Protein AF-A0A9P9JDX3-F1 (afdb_monomer)

Radius of gyration: 21.64 Å; Cα contacts (8 Å, |Δi|>4): 194; chains: 1; bounding box: 59×39×60 Å

Organism: NCBI:txid307937

Secondary structure (DSSP, 8-state):
--TT--PPPPHHHHHHH-HHHHHHHHHHHHHHHHHHT--HHHHHHHHHHHHHHHHT--TT--HHHHHHHHTTHHHHHHHHHSPPPTTSPPP----TT--TTPPEE-TT---SSS--EE---TTS------PPP-------SSHHHHHHHHTTPPP---SSEETT-TTTT--TT----GGGEE--EEPPHHHHHHHT--TTPEE--------

Nearest PDB structures (foldseek):
  8r2x-assembly1_B  TM=8.237E-01  e=5.873E-12  Rhodococcus jostii RHA1
  3n9t-assembly1_A-2  TM=8.690E-01  e=1.640E-11  Pseudomonas putida
  8r2v-assembly1_B  TM=7.786E-01  e=1.259E-12  Gelatoporia subvermispora
  1tmx-assembly1_A  TM=8.138E-01  e=8.158E-11  Pimelobacter simplex
  1tmx-assembly1_B  TM=8.510E-01  e=4.328E-10  Pimelobacter simplex

Structure (mmCIF, N/CA/C/O backbone):
data_AF-A0A9P9JDX3-F1
#
_entry.id   AF-A0A9P9JDX3-F1
#
loop_
_atom_site.group_PDB
_atom_site.id
_atom_site.type_symbol
_atom_site.label_atom_id
_atom_site.label_alt_id
_atom_site.label_comp_id
_atom_site.label_asym_id
_atom_site.label_entity_id
_atom_site.label_seq_id
_atom_site.pdbx_PDB_ins_code
_atom_site.Cartn_x
_atom_site.Cartn_y
_atom_site.Cartn_z
_atom_site.occupancy
_atom_site.B_iso_or_equiv
_atom_site.auth_seq_id
_atom_site.auth_comp_id
_atom_site.auth_asym_id
_atom_site.auth_atom_id
_atom_site.pdbx_PDB_model_num
ATOM 1 N N . MET A 1 1 ? 12.061 20.977 14.418 1.00 31.95 1 MET A N 1
ATOM 2 C CA . MET A 1 1 ? 13.135 20.805 13.411 1.00 31.95 1 MET A CA 1
ATOM 3 C C . MET A 1 1 ? 12.837 19.513 12.669 1.00 31.95 1 MET A C 1
ATOM 5 O O . MET A 1 1 ? 12.616 18.515 13.337 1.00 31.95 1 MET A O 1
ATOM 9 N N . SER A 1 2 ? 12.701 19.555 11.339 1.00 28.53 2 SER A N 1
ATOM 10 C CA . SER A 1 2 ? 12.296 18.391 10.531 1.00 28.53 2 SER A CA 1
ATOM 11 C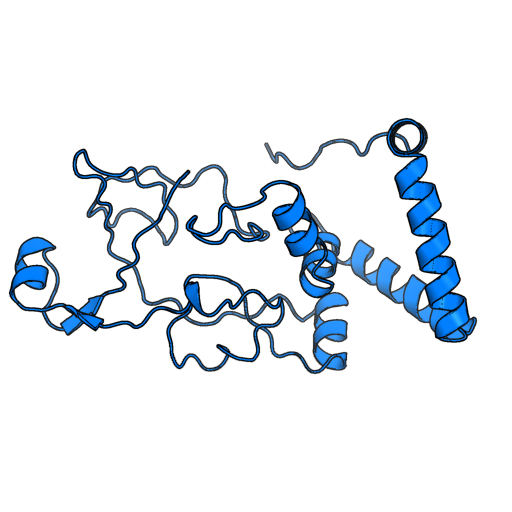 C . SER A 1 2 ? 13.326 17.254 10.664 1.00 28.53 2 SER A C 1
ATOM 13 O O . SER A 1 2 ? 14.503 17.509 10.402 1.00 28.53 2 SER A O 1
ATOM 15 N N . PRO A 1 3 ? 12.931 16.021 11.037 1.00 34.34 3 PRO A N 1
ATOM 16 C CA . PRO A 1 3 ? 13.852 14.887 11.178 1.00 34.34 3 PRO A CA 1
ATOM 17 C C . PRO A 1 3 ? 14.454 14.368 9.858 1.00 34.34 3 PRO A C 1
ATOM 19 O O . PRO A 1 3 ? 15.219 13.413 9.881 1.00 34.34 3 PRO A O 1
ATOM 22 N N . ILE A 1 4 ? 14.103 14.951 8.706 1.00 40.69 4 ILE A N 1
ATOM 23 C CA . ILE A 1 4 ? 14.302 14.316 7.388 1.00 40.69 4 ILE A CA 1
ATOM 24 C C . ILE A 1 4 ? 15.542 14.844 6.640 1.00 40.69 4 ILE A C 1
ATOM 26 O O . ILE A 1 4 ? 15.918 14.315 5.601 1.00 40.69 4 ILE A O 1
ATOM 30 N N . GLN A 1 5 ? 16.276 15.816 7.185 1.00 40.50 5 GLN A N 1
ATOM 31 C CA . GLN A 1 5 ? 17.553 16.257 6.601 1.00 40.50 5 GLN A CA 1
ATOM 32 C C . GLN A 1 5 ? 18.742 15.384 7.044 1.00 40.50 5 GLN A C 1
ATOM 34 O O . GLN A 1 5 ? 19.808 15.902 7.380 1.00 40.50 5 GLN A O 1
ATOM 39 N N . GLN A 1 6 ? 18.590 14.055 7.050 1.00 47.66 6 GLN A N 1
ATOM 40 C CA . GLN A 1 6 ? 19.774 13.199 7.047 1.00 47.66 6 GLN A CA 1
ATOM 41 C C . GLN A 1 6 ? 20.457 13.369 5.691 1.00 47.66 6 GLN A C 1
ATOM 43 O O . GLN A 1 6 ? 19.888 13.085 4.639 1.00 47.66 6 GLN A O 1
ATOM 48 N N . ARG A 1 7 ? 21.673 13.916 5.727 1.00 46.44 7 ARG A N 1
ATOM 49 C CA . ARG A 1 7 ? 22.537 14.045 4.557 1.00 46.44 7 ARG A CA 1
ATOM 50 C C . ARG A 1 7 ? 22.721 12.640 3.988 1.00 46.44 7 ARG A C 1
ATOM 52 O O . ARG A 1 7 ? 23.215 11.776 4.708 1.00 46.44 7 ARG A O 1
ATOM 59 N N . LEU A 1 8 ? 22.284 12.416 2.746 1.00 50.25 8 LEU A N 1
ATOM 60 C CA . LEU A 1 8 ? 22.530 11.153 2.053 1.00 50.25 8 LEU A CA 1
ATOM 61 C C . LEU A 1 8 ? 24.031 10.831 2.178 1.00 50.25 8 LEU A C 1
ATOM 63 O O . LEU A 1 8 ? 24.840 11.735 1.927 1.00 50.25 8 LEU A O 1
ATOM 67 N N . PRO A 1 9 ? 24.407 9.618 2.620 1.00 54.34 9 PRO A N 1
ATOM 68 C CA . PRO A 1 9 ? 25.810 9.226 2.690 1.00 54.34 9 PRO A CA 1
ATOM 69 C C . PRO A 1 9 ? 26.459 9.397 1.311 1.00 54.34 9 PRO A C 1
ATOM 71 O O . PRO A 1 9 ? 25.784 9.286 0.282 1.00 54.34 9 PRO A O 1
ATOM 74 N N . GLU A 1 10 ? 27.757 9.714 1.271 1.00 55.06 10 GLU A N 1
ATOM 75 C CA . GLU A 1 10 ? 28.456 9.796 -0.013 1.00 55.06 10 GLU A CA 1
ATOM 76 C C . GLU A 1 10 ? 28.333 8.447 -0.737 1.00 55.06 10 GLU A C 1
ATOM 78 O O . GLU A 1 10 ? 28.370 7.392 -0.110 1.00 55.06 10 GLU A O 1
ATOM 83 N N . LEU A 1 11 ? 28.184 8.457 -2.067 1.00 53.88 11 LEU A N 1
ATOM 84 C CA . LEU A 1 11 ? 27.980 7.237 -2.871 1.00 53.88 11 LEU A CA 1
ATOM 85 C C . LEU A 1 11 ? 29.046 6.150 -2.620 1.00 53.88 11 LEU A C 1
ATOM 87 O O . LEU A 1 11 ? 28.771 4.967 -2.809 1.00 53.88 11 LEU A O 1
ATOM 91 N N . ASN A 1 12 ? 30.239 6.545 -2.169 1.00 53.41 12 ASN A N 1
ATOM 92 C CA . ASN A 1 12 ? 31.321 5.635 -1.800 1.00 53.41 12 ASN A CA 1
ATOM 93 C C . ASN A 1 12 ? 31.044 4.848 -0.502 1.00 53.41 12 ASN A C 1
ATOM 95 O O . ASN A 1 12 ? 31.510 3.719 -0.377 1.00 53.41 12 ASN A O 1
ATOM 99 N N . ASP A 1 13 ? 30.253 5.390 0.427 1.00 55.25 13 ASP A N 1
ATOM 100 C CA . ASP A 1 13 ? 29.884 4.716 1.679 1.00 55.25 13 ASP A CA 1
ATOM 101 C C . 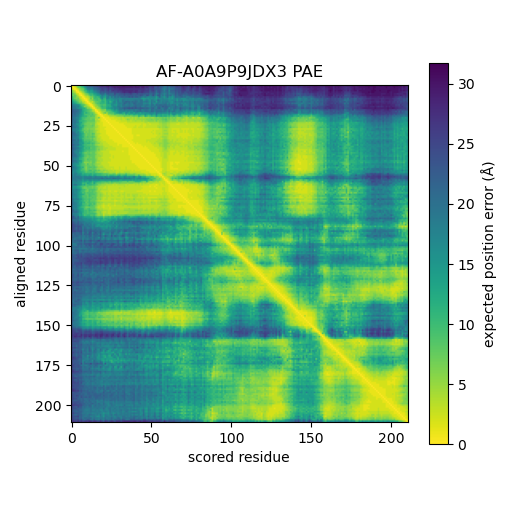ASP A 1 13 ? 28.786 3.661 1.454 1.00 55.25 13 ASP A C 1
ATOM 103 O O . ASP A 1 13 ? 28.825 2.590 2.052 1.00 55.25 13 ASP A O 1
ATOM 107 N N . LEU A 1 14 ? 27.854 3.895 0.519 1.00 49.53 14 LEU A N 1
ATOM 108 C CA . LEU A 1 14 ? 26.788 2.934 0.172 1.00 49.53 14 LEU A CA 1
ATOM 109 C C . LEU A 1 14 ? 27.310 1.661 -0.511 1.00 49.53 14 LEU A C 1
ATOM 111 O O . LEU A 1 14 ? 26.654 0.617 -0.470 1.00 49.53 14 LEU A O 1
ATOM 115 N N . ALA A 1 15 ? 28.466 1.749 -1.172 1.00 53.44 15 ALA A N 1
ATOM 116 C CA . ALA A 1 15 ? 29.045 0.635 -1.908 1.00 53.44 15 ALA A CA 1
ATOM 117 C C . ALA A 1 15 ? 29.745 -0.373 -0.985 1.00 53.44 15 ALA A C 1
ATOM 119 O O . ALA A 1 15 ? 29.684 -1.566 -1.254 1.00 53.44 15 ALA A O 1
ATOM 120 N N . THR A 1 16 ? 30.392 0.071 0.095 1.00 55.38 16 THR A N 1
ATOM 121 C CA . THR A 1 16 ? 31.312 -0.796 0.854 1.00 55.38 16 THR A CA 1
ATOM 122 C C . THR A 1 16 ? 30.587 -1.821 1.734 1.00 55.38 16 THR A C 1
ATOM 124 O O . THR A 1 16 ? 31.033 -2.964 1.811 1.00 55.38 16 THR A O 1
ATOM 127 N N . ASP A 1 17 ? 29.435 -1.457 2.305 1.00 61.53 17 ASP A N 1
ATOM 128 C CA . ASP A 1 17 ? 28.689 -2.326 3.230 1.00 61.53 17 ASP A CA 1
ATOM 129 C C . ASP A 1 17 ? 27.656 -3.236 2.531 1.00 61.53 17 ASP A C 1
ATOM 131 O O . ASP A 1 17 ? 27.265 -4.251 3.098 1.00 61.53 17 ASP A O 1
ATOM 135 N N . ASN A 1 18 ? 27.273 -2.934 1.278 1.00 65.56 18 ASN A N 1
ATOM 136 C CA . ASN A 1 18 ? 26.207 -3.628 0.526 1.00 65.56 18 ASN A CA 1
ATOM 137 C C . ASN A 1 18 ? 26.660 -4.139 -0.861 1.00 65.56 18 ASN A C 1
ATOM 139 O O . ASN A 1 18 ? 25.881 -4.185 -1.819 1.00 65.56 18 ASN A O 1
ATOM 143 N N . ILE A 1 19 ? 27.952 -4.446 -1.042 1.00 71.06 19 ILE A N 1
ATOM 144 C CA . ILE A 1 1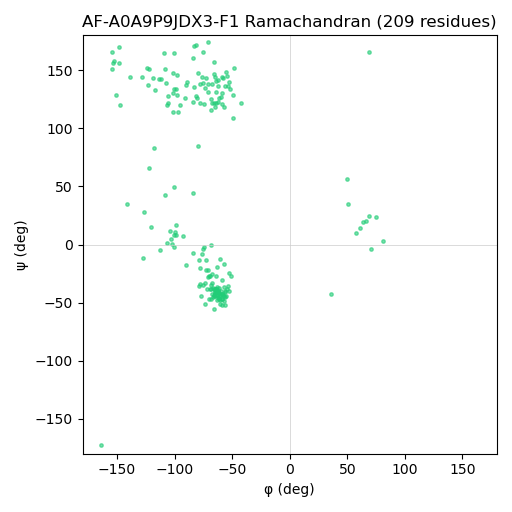9 ? 28.508 -4.864 -2.349 1.00 71.06 19 ILE A CA 1
ATOM 145 C C . ILE A 1 19 ? 27.749 -6.063 -2.936 1.00 71.06 19 ILE A C 1
ATOM 147 O O . ILE A 1 19 ? 27.518 -6.107 -4.145 1.00 71.06 19 ILE A O 1
ATOM 151 N N . THR A 1 20 ? 27.339 -7.020 -2.101 1.00 76.31 20 THR A N 1
ATOM 152 C CA . THR A 1 20 ? 26.660 -8.242 -2.553 1.00 76.31 20 THR A CA 1
ATOM 153 C C . THR A 1 20 ? 25.266 -7.927 -3.092 1.00 76.31 20 THR A C 1
ATOM 155 O O . THR A 1 20 ? 24.912 -8.357 -4.189 1.00 76.31 20 THR A O 1
ATOM 158 N N . GLU A 1 21 ? 24.497 -7.121 -2.366 1.00 80.38 21 GLU A N 1
ATOM 159 C CA . GLU A 1 21 ? 23.156 -6.665 -2.724 1.00 80.38 21 GLU A CA 1
ATOM 160 C C . GLU A 1 21 ? 23.192 -5.821 -4.000 1.00 80.38 21 GLU A C 1
ATOM 162 O O . GLU A 1 21 ? 22.393 -6.036 -4.911 1.00 80.38 21 GLU A O 1
ATOM 167 N N . ASN A 1 22 ? 24.167 -4.914 -4.113 1.00 77.44 22 ASN A N 1
ATOM 168 C CA . ASN A 1 22 ? 24.362 -4.092 -5.306 1.00 77.44 22 ASN A CA 1
ATOM 169 C C . ASN A 1 22 ? 24.679 -4.945 -6.546 1.00 77.44 22 ASN A C 1
ATOM 171 O O . ASN A 1 22 ? 24.147 -4.693 -7.629 1.00 77.44 22 ASN A O 1
ATOM 175 N N . VAL A 1 23 ? 25.507 -5.986 -6.404 1.00 83.25 23 VAL A N 1
ATOM 176 C CA . VAL A 1 23 ? 25.793 -6.929 -7.498 1.00 83.25 23 VAL A CA 1
ATOM 177 C C . VAL A 1 23 ? 24.536 -7.709 -7.890 1.00 83.25 23 VAL A C 1
ATOM 179 O O . VAL A 1 23 ? 24.246 -7.832 -9.081 1.00 83.25 23 VAL A O 1
ATOM 182 N N . LEU A 1 24 ? 23.763 -8.200 -6.919 1.00 88.00 24 LEU A N 1
ATOM 183 C CA . LEU A 1 24 ? 22.517 -8.924 -7.186 1.00 88.00 24 LEU A CA 1
ATOM 184 C C . LEU A 1 24 ? 21.462 -8.035 -7.853 1.00 88.00 24 LEU A C 1
ATOM 186 O O . LEU A 1 24 ? 20.790 -8.482 -8.782 1.00 88.00 24 LEU A O 1
ATOM 190 N N . LEU A 1 25 ? 21.361 -6.764 -7.460 1.00 88.62 25 LEU A N 1
ATOM 191 C CA . LEU A 1 25 ? 20.484 -5.800 -8.119 1.00 88.62 25 LEU A CA 1
ATOM 192 C C . LEU A 1 25 ? 20.836 -5.654 -9.604 1.00 88.62 25 LEU A C 1
ATOM 194 O O . LEU A 1 25 ? 19.951 -5.731 -10.456 1.00 88.62 25 LEU A O 1
ATOM 198 N N . VAL A 1 26 ? 22.125 -5.503 -9.932 1.00 89.25 26 VAL A N 1
ATOM 199 C CA . VAL A 1 26 ? 22.586 -5.434 -11.330 1.00 89.25 26 VAL A CA 1
ATOM 200 C C . VAL A 1 26 ? 22.202 -6.699 -12.098 1.00 89.25 26 VAL A C 1
ATOM 202 O O . VAL A 1 26 ? 21.727 -6.603 -13.232 1.00 89.25 26 VAL A O 1
ATOM 205 N N . VAL A 1 27 ? 22.364 -7.876 -11.487 1.00 91.94 27 VAL A N 1
ATOM 206 C CA . VAL A 1 27 ? 21.960 -9.153 -12.093 1.00 91.94 27 VAL A CA 1
ATOM 207 C C . VAL A 1 27 ? 20.462 -9.154 -12.408 1.00 91.94 27 VAL A C 1
ATOM 209 O O . VAL A 1 27 ? 20.093 -9.373 -13.561 1.00 91.94 27 VAL A O 1
ATOM 212 N N . HIS A 1 28 ? 19.604 -8.822 -11.441 1.00 93.88 28 HIS A N 1
ATOM 213 C CA . HIS A 1 28 ? 18.152 -8.813 -11.642 1.00 93.88 28 HIS A CA 1
ATOM 214 C C . HIS A 1 28 ? 17.690 -7.778 -12.676 1.00 93.88 28 HIS A C 1
ATOM 216 O O . HIS A 1 28 ? 16.819 -8.074 -13.494 1.00 93.88 28 HIS A O 1
ATOM 222 N N . VAL A 1 29 ? 18.299 -6.588 -12.706 1.00 94.44 29 VAL A N 1
ATOM 223 C CA . VAL A 1 29 ? 18.002 -5.565 -13.725 1.00 94.44 29 VAL A CA 1
ATOM 224 C C . VAL A 1 29 ? 18.407 -6.045 -15.123 1.00 94.44 29 VAL A C 1
ATOM 226 O O . VAL A 1 29 ? 17.664 -5.848 -16.088 1.00 94.44 29 VAL A O 1
ATOM 229 N N . HIS A 1 30 ? 19.562 -6.706 -15.254 1.00 94.12 30 HIS A N 1
ATOM 230 C CA . HIS A 1 30 ? 19.994 -7.292 -16.523 1.00 94.12 30 HIS A CA 1
ATOM 231 C C . HIS A 1 30 ? 19.067 -8.416 -16.987 1.00 94.12 30 HIS A C 1
ATOM 233 O O . HIS A 1 30 ? 18.736 -8.482 -18.173 1.00 94.12 30 HIS A O 1
ATOM 239 N N . ASP A 1 31 ? 18.641 -9.285 -16.076 1.00 97.25 31 ASP A N 1
ATOM 240 C CA . ASP A 1 31 ? 17.737 -10.385 -16.400 1.00 97.25 31 ASP A CA 1
ATOM 241 C C . ASP A 1 31 ? 16.365 -9.866 -16.835 1.00 97.25 31 ASP A C 1
ATOM 243 O O . ASP A 1 31 ? 15.887 -10.267 -17.896 1.00 97.25 31 ASP A O 1
ATOM 247 N N . PHE A 1 32 ? 15.811 -8.869 -16.138 1.00 96.56 32 PHE A N 1
ATOM 248 C CA . PHE A 1 32 ? 14.588 -8.178 -16.557 1.00 96.56 32 PHE A CA 1
ATOM 249 C C . PHE A 1 32 ? 14.706 -7.587 -17.972 1.00 96.56 32 PHE A C 1
ATOM 251 O O . PHE A 1 32 ? 13.811 -7.751 -18.809 1.00 96.56 32 PHE A O 1
ATOM 258 N N . ALA A 1 33 ? 15.823 -6.918 -18.276 1.00 96.19 33 ALA A N 1
ATOM 259 C CA . ALA A 1 33 ? 16.047 -6.331 -19.595 1.00 96.19 33 ALA A CA 1
ATOM 260 C C . ALA A 1 33 ? 16.118 -7.394 -20.706 1.00 96.19 33 ALA A C 1
ATOM 262 O O . ALA A 1 33 ? 15.592 -7.177 -21.802 1.00 96.19 33 ALA A O 1
ATOM 263 N N . ARG A 1 34 ? 16.736 -8.552 -20.432 1.00 97.00 34 ARG A N 1
ATOM 264 C CA . ARG A 1 34 ? 16.803 -9.680 -21.377 1.00 97.00 34 ARG A CA 1
ATOM 265 C C . ARG A 1 34 ? 15.446 -10.345 -21.566 1.00 97.00 34 ARG A C 1
ATOM 267 O O . ARG A 1 34 ? 15.049 -10.574 -22.708 1.00 97.00 34 ARG A O 1
ATOM 274 N N . GLU A 1 35 ? 14.745 -10.631 -20.472 1.00 97.69 35 GLU A N 1
ATOM 275 C CA . GLU A 1 35 ? 13.441 -11.298 -20.464 1.00 97.69 35 GLU A CA 1
ATOM 276 C C . GLU A 1 35 ? 12.408 -10.503 -21.269 1.00 97.69 35 GLU A C 1
ATOM 278 O O . GLU A 1 35 ? 11.739 -11.039 -22.152 1.00 97.69 35 GLU A O 1
ATOM 283 N N . THR A 1 36 ? 12.343 -9.193 -21.032 1.00 95.75 36 THR A N 1
ATOM 284 C CA . THR A 1 36 ? 11.375 -8.304 -21.689 1.00 95.75 36 THR A CA 1
ATOM 285 C C . THR A 1 36 ? 11.820 -7.807 -23.063 1.00 95.75 36 THR A C 1
ATOM 287 O O . THR A 1 36 ? 11.032 -7.167 -23.767 1.00 95.75 36 THR A O 1
ATOM 290 N N . ARG A 1 37 ? 13.073 -8.084 -23.459 1.00 95.88 37 ARG A N 1
ATOM 291 C CA . ARG A 1 37 ? 13.739 -7.494 -24.634 1.00 95.88 37 ARG A CA 1
ATOM 292 C C . ARG A 1 37 ? 13.609 -5.968 -24.636 1.00 95.88 37 ARG A C 1
ATOM 294 O O . ARG A 1 37 ? 13.063 -5.374 -25.569 1.00 95.88 37 ARG A O 1
ATOM 301 N N . LEU A 1 38 ? 14.071 -5.342 -23.556 1.00 96.31 38 LEU A N 1
ATOM 302 C CA . LEU A 1 38 ? 13.914 -3.909 -23.326 1.00 96.31 38 LEU A CA 1
ATOM 303 C C . LEU A 1 38 ? 14.554 -3.090 -24.460 1.00 96.31 38 LEU A C 1
ATOM 305 O O . LEU A 1 38 ? 15.752 -3.190 -24.721 1.00 96.31 38 LEU A O 1
ATOM 309 N N . SER A 1 39 ? 13.749 -2.272 -25.142 1.00 96.81 39 SER A N 1
ATOM 310 C CA . SER A 1 39 ? 14.229 -1.379 -26.200 1.00 96.81 39 SER A CA 1
ATOM 311 C C . SER A 1 39 ? 14.780 -0.076 -25.623 1.00 96.81 39 SER A C 1
ATOM 313 O O . SER A 1 39 ? 14.420 0.334 -24.519 1.00 96.81 39 SER A O 1
ATOM 315 N N . THR A 1 40 ? 15.600 0.631 -26.406 1.00 95.50 40 THR A N 1
ATOM 316 C CA . THR A 1 40 ? 16.109 1.962 -26.039 1.00 95.50 40 THR A CA 1
ATOM 317 C C . THR A 1 40 ? 14.979 2.946 -25.743 1.00 95.50 40 THR A C 1
ATOM 319 O O . THR A 1 40 ? 15.059 3.688 -24.774 1.00 95.50 40 THR A O 1
ATOM 322 N N . GLU A 1 41 ? 13.904 2.925 -26.531 1.00 96.06 41 GLU A N 1
ATOM 323 C CA . GLU A 1 41 ? 12.736 3.786 -26.320 1.00 96.06 41 GLU A CA 1
ATOM 324 C C . GLU A 1 41 ? 12.077 3.532 -24.956 1.00 96.06 41 GLU A C 1
ATOM 326 O O . GLU A 1 41 ? 11.850 4.471 -24.194 1.00 96.06 41 GLU A O 1
ATOM 331 N N . LYS A 1 42 ? 11.848 2.260 -24.601 1.00 93.44 42 LYS A N 1
ATOM 332 C CA . LYS A 1 42 ? 11.273 1.886 -23.300 1.00 93.44 42 LYS A CA 1
ATOM 333 C C . LYS A 1 42 ? 12.211 2.213 -22.141 1.00 93.44 42 LYS A C 1
ATOM 335 O O . LYS A 1 42 ? 11.746 2.659 -21.096 1.00 93.44 42 LYS A O 1
ATOM 340 N N . LEU A 1 43 ? 13.520 2.035 -22.329 1.00 94.50 43 LEU A N 1
ATOM 341 C CA . LEU A 1 43 ? 14.521 2.438 -21.343 1.00 94.50 43 LEU A CA 1
ATOM 342 C C . LEU A 1 43 ? 14.479 3.953 -21.102 1.00 94.50 43 LEU A C 1
ATOM 344 O O . LEU A 1 43 ? 14.451 4.383 -19.952 1.00 94.50 43 LEU A O 1
ATOM 348 N N . MET A 1 44 ? 14.425 4.764 -22.163 1.00 95.31 44 MET A N 1
ATOM 349 C CA . MET A 1 44 ? 14.320 6.222 -22.035 1.00 95.31 44 MET A CA 1
ATOM 350 C C . MET A 1 44 ? 13.020 6.639 -21.345 1.00 95.31 44 MET A C 1
ATOM 352 O O . MET A 1 44 ? 13.056 7.510 -20.479 1.00 95.31 44 MET A O 1
ATOM 356 N N . ALA A 1 45 ? 11.895 5.990 -21.657 1.00 92.19 45 ALA A N 1
ATOM 357 C CA . ALA A 1 45 ? 10.631 6.230 -20.965 1.00 92.19 45 ALA A CA 1
ATOM 358 C C . ALA A 1 45 ? 10.721 5.901 -19.462 1.00 92.19 45 ALA A C 1
ATOM 360 O O . ALA A 1 45 ? 10.248 6.679 -18.636 1.00 92.19 45 ALA A O 1
ATOM 361 N N . GLY A 1 46 ? 11.379 4.795 -19.092 1.00 91.81 46 GLY A N 1
ATOM 362 C CA . GLY A 1 46 ? 11.624 4.430 -17.693 1.00 91.81 46 GLY A CA 1
ATOM 363 C C . GLY A 1 46 ? 12.503 5.444 -16.953 1.00 91.81 46 GLY A C 1
ATOM 364 O O . GLY A 1 46 ? 12.179 5.845 -15.838 1.00 91.81 46 GLY A O 1
ATOM 365 N N . ILE A 1 47 ? 13.574 5.928 -17.588 1.00 94.00 47 ILE A N 1
ATOM 366 C CA . ILE A 1 47 ? 14.425 6.986 -17.018 1.00 94.00 47 ILE A CA 1
ATOM 367 C C . ILE A 1 47 ? 13.623 8.276 -16.820 1.00 94.00 47 ILE A C 1
ATOM 369 O O . ILE A 1 47 ? 13.677 8.872 -15.748 1.00 94.00 47 ILE A O 1
ATOM 373 N N . GLN A 1 48 ? 12.839 8.686 -17.820 1.00 92.44 48 GLN A N 1
ATOM 374 C CA . GLN A 1 48 ? 11.979 9.868 -17.723 1.00 92.44 48 GLN A CA 1
ATOM 375 C C . GLN A 1 48 ? 10.930 9.729 -16.617 1.00 92.44 48 GLN A C 1
ATOM 377 O O . GLN A 1 48 ? 10.652 10.705 -15.925 1.00 92.44 48 GLN A O 1
ATOM 382 N N . PHE A 1 49 ? 10.371 8.532 -16.426 1.00 92.62 49 PHE A N 1
ATOM 383 C CA . PHE A 1 49 ? 9.471 8.242 -15.314 1.00 92.62 49 PHE A CA 1
ATOM 384 C C . PHE A 1 49 ? 10.169 8.453 -13.965 1.00 92.62 49 PHE A C 1
ATOM 386 O O . PHE A 1 49 ? 9.667 9.211 -13.141 1.00 92.62 49 PHE A O 1
ATOM 393 N N . LEU A 1 50 ? 11.353 7.866 -13.761 1.00 93.12 50 LEU A N 1
ATOM 394 C CA . LEU A 1 50 ? 12.116 8.030 -12.516 1.00 93.12 50 LEU A CA 1
ATOM 395 C C . LEU A 1 50 ? 12.540 9.487 -12.278 1.00 93.12 50 LEU A C 1
ATOM 397 O O . LEU A 1 50 ? 12.501 9.963 -11.148 1.00 93.12 50 LEU A O 1
ATOM 401 N N . THR A 1 51 ? 12.881 10.224 -13.338 1.00 91.38 51 THR A N 1
ATOM 402 C CA . THR A 1 51 ? 13.154 11.667 -13.245 1.00 91.38 51 THR A CA 1
ATOM 403 C C . THR A 1 51 ? 11.915 12.452 -12.810 1.00 91.38 51 THR A C 1
ATOM 405 O O . THR A 1 51 ? 12.020 13.352 -11.985 1.00 91.38 51 THR A O 1
ATOM 408 N N . GLN A 1 52 ? 10.727 12.118 -13.324 1.00 89.25 52 GLN A N 1
ATOM 409 C CA . GLN A 1 52 ? 9.486 12.756 -12.878 1.00 89.25 52 GLN A CA 1
ATOM 410 C C . GLN A 1 52 ? 9.169 12.419 -11.418 1.00 89.25 52 GLN A C 1
ATOM 412 O O . GLN A 1 52 ? 8.694 13.289 -10.692 1.00 89.25 52 GLN A O 1
ATOM 417 N N . VAL A 1 53 ? 9.422 11.178 -10.980 1.00 88.00 53 VAL A N 1
ATOM 418 C CA . VAL A 1 53 ? 9.250 10.760 -9.576 1.00 88.00 53 VAL A CA 1
ATOM 419 C C . VAL A 1 53 ? 10.082 11.660 -8.670 1.00 88.00 53 VAL A C 1
ATOM 421 O O . VAL A 1 53 ? 9.526 12.289 -7.775 1.00 88.00 53 VAL A O 1
ATOM 424 N N . ASP A 1 54 ? 11.371 11.806 -8.978 1.00 87.44 54 ASP A N 1
ATOM 425 C CA . ASP A 1 54 ? 12.295 12.684 -8.254 1.00 87.44 54 ASP A CA 1
ATOM 426 C C . ASP A 1 54 ? 11.817 14.145 -8.213 1.00 87.44 54 ASP A C 1
ATOM 428 O O . ASP A 1 54 ? 11.687 14.744 -7.146 1.00 87.44 54 ASP A O 1
ATOM 432 N N . GLN A 1 55 ? 11.431 14.699 -9.365 1.00 85.75 55 GLN A N 1
ATOM 433 C CA . GLN A 1 55 ? 10.933 16.076 -9.467 1.00 85.75 55 GLN A CA 1
ATOM 434 C C . GLN A 1 55 ? 9.637 16.326 -8.682 1.00 85.75 55 GLN A C 1
ATOM 436 O O . GLN A 1 55 ? 9.318 17.476 -8.382 1.00 85.75 55 GLN A O 1
ATOM 441 N N . THR A 1 56 ? 8.892 15.271 -8.338 1.00 82.75 56 THR A N 1
ATOM 442 C CA . THR A 1 56 ? 7.643 15.371 -7.570 1.00 82.75 56 THR A CA 1
ATOM 443 C C . THR A 1 56 ? 7.837 15.075 -6.075 1.00 82.75 56 THR A C 1
ATOM 445 O O . THR A 1 56 ? 6.855 14.862 -5.356 1.00 82.75 56 THR A O 1
ATOM 448 N N . CYS A 1 57 ? 9.083 15.108 -5.587 1.00 81.62 57 CYS A N 1
ATOM 449 C CA . CYS A 1 57 ? 9.447 14.994 -4.172 1.00 81.62 57 CYS A CA 1
ATOM 450 C C . CYS A 1 57 ? 9.771 16.344 -3.463 1.00 81.62 57 CYS A C 1
ATOM 452 O O . CYS A 1 57 ? 10.828 16.435 -2.834 1.00 81.62 57 CYS A O 1
ATOM 454 N N . PRO A 1 58 ? 8.967 17.433 -3.522 1.00 69.75 58 PRO A N 1
ATOM 455 C CA . PRO A 1 58 ? 9.273 18.633 -2.735 1.00 69.75 58 PRO A CA 1
ATOM 456 C C . PRO A 1 58 ? 8.875 18.466 -1.257 1.00 69.75 58 PRO A C 1
ATOM 458 O O . PRO A 1 58 ? 7.783 17.971 -0.985 1.00 69.75 58 PRO A O 1
ATOM 461 N N . ASP A 1 59 ? 9.747 18.934 -0.346 1.00 62.34 59 ASP A N 1
ATOM 462 C CA . ASP A 1 59 ? 9.673 19.207 1.115 1.00 62.34 59 ASP A CA 1
ATOM 463 C C . ASP A 1 59 ? 8.846 18.294 2.051 1.00 62.34 59 ASP A C 1
ATOM 465 O O . ASP A 1 59 ? 9.290 17.978 3.155 1.00 62.34 59 ASP A O 1
ATOM 469 N N . VAL A 1 60 ? 7.647 17.878 1.649 1.00 65.31 60 VAL A N 1
ATOM 470 C CA . VAL A 1 60 ? 6.696 17.051 2.410 1.00 65.31 60 VAL A CA 1
ATOM 471 C C . VAL A 1 60 ? 6.211 15.814 1.643 1.00 65.31 60 VAL A C 1
ATOM 473 O O . VAL A 1 60 ? 5.586 14.939 2.239 1.00 65.31 60 VAL A O 1
ATOM 476 N N . ARG A 1 61 ? 6.485 15.713 0.334 1.00 72.19 61 ARG A N 1
ATOM 477 C CA . ARG A 1 61 ? 6.085 14.584 -0.521 1.00 72.19 61 ARG A CA 1
ATOM 478 C C . ARG A 1 61 ? 7.299 13.716 -0.840 1.00 72.19 61 ARG A C 1
ATOM 480 O O . ARG A 1 61 ? 8.309 14.222 -1.311 1.00 72.19 61 ARG A O 1
ATOM 487 N N . GLN A 1 62 ? 7.192 12.412 -0.592 1.00 80.44 62 GLN A N 1
ATOM 488 C CA . GLN A 1 62 ? 8.246 11.426 -0.858 1.00 80.44 62 GLN A CA 1
ATOM 489 C C . GLN A 1 62 ? 7.747 10.406 -1.887 1.00 80.44 62 GLN A C 1
ATOM 491 O O . GLN A 1 62 ? 7.248 9.337 -1.543 1.00 80.44 62 GLN A O 1
ATOM 496 N N . GLU A 1 63 ? 7.849 10.754 -3.169 1.00 83.31 63 GLU A N 1
ATOM 497 C CA . GLU A 1 63 ? 7.293 9.955 -4.269 1.00 83.31 63 GLU A CA 1
ATOM 498 C C . GLU A 1 63 ? 8.041 8.631 -4.483 1.00 83.31 63 GLU A C 1
ATOM 500 O O . GLU A 1 63 ? 7.439 7.649 -4.908 1.00 83.31 63 GLU A O 1
ATOM 505 N N . PHE A 1 64 ? 9.326 8.551 -4.123 1.00 87.19 64 PHE A N 1
ATOM 506 C CA . PHE A 1 64 ? 10.062 7.281 -4.123 1.00 87.19 64 PHE A CA 1
ATOM 507 C C . PHE A 1 64 ? 9.559 6.298 -3.061 1.00 87.19 64 PHE A C 1
ATOM 509 O O . PHE A 1 64 ? 9.543 5.094 -3.312 1.00 87.19 64 PHE A O 1
ATOM 516 N N . VAL A 1 65 ? 9.097 6.793 -1.907 1.00 83.38 65 VAL A N 1
ATOM 517 C CA . VAL A 1 65 ? 8.443 5.948 -0.895 1.00 83.38 65 VAL A CA 1
ATOM 518 C C . VAL A 1 65 ? 7.125 5.421 -1.454 1.00 83.38 65 VAL A C 1
ATOM 520 O O . VAL A 1 65 ? 6.869 4.223 -1.390 1.00 83.38 65 VAL A O 1
ATOM 523 N N . LEU A 1 66 ? 6.341 6.282 -2.111 1.00 79.75 66 LEU A N 1
ATOM 524 C CA . LEU A 1 66 ? 5.098 5.852 -2.746 1.00 79.75 66 LEU A CA 1
ATOM 525 C C . LEU A 1 66 ? 5.340 4.838 -3.878 1.00 79.75 66 LEU A C 1
ATOM 527 O O . LEU A 1 66 ? 4.605 3.862 -4.006 1.00 79.75 66 LEU A O 1
ATOM 531 N N . LEU A 1 67 ? 6.390 5.034 -4.680 1.00 86.06 67 LEU A N 1
ATOM 532 C CA . LEU A 1 67 ? 6.798 4.075 -5.705 1.00 86.06 67 LEU A CA 1
ATOM 533 C C . LEU A 1 67 ? 7.170 2.722 -5.081 1.00 86.06 67 LEU A C 1
ATOM 535 O O . LEU A 1 67 ? 6.747 1.686 -5.588 1.00 86.06 67 LEU A O 1
ATOM 539 N N . SER A 1 68 ? 7.917 2.726 -3.974 1.00 85.62 68 SER A N 1
ATOM 540 C CA . SER A 1 68 ? 8.264 1.513 -3.223 1.00 85.62 68 SER A CA 1
ATOM 541 C C . SER A 1 68 ? 7.021 0.777 -2.711 1.00 85.62 68 SER A C 1
ATOM 543 O O . SER A 1 68 ? 6.951 -0.452 -2.800 1.00 85.62 68 SER A O 1
ATOM 545 N N . ASP A 1 69 ? 6.015 1.516 -2.239 1.00 78.81 69 ASP A N 1
ATOM 546 C CA . ASP A 1 69 ? 4.756 0.947 -1.753 1.00 78.81 69 ASP A CA 1
ATOM 547 C C . ASP A 1 69 ? 3.957 0.282 -2.884 1.00 78.81 69 ASP A C 1
ATOM 549 O O . ASP A 1 69 ? 3.515 -0.858 -2.735 1.00 78.81 69 ASP A O 1
ATOM 553 N N . ILE A 1 70 ? 3.838 0.932 -4.049 1.00 78.31 70 ILE A N 1
ATOM 554 C CA . ILE A 1 70 ? 3.123 0.371 -5.213 1.00 78.31 70 ILE A CA 1
ATOM 555 C C . ILE A 1 70 ? 3.861 -0.832 -5.810 1.00 78.31 70 ILE A C 1
ATOM 557 O O . ILE A 1 70 ? 3.231 -1.800 -6.236 1.00 78.31 70 ILE A O 1
ATOM 561 N N . LEU A 1 71 ? 5.196 -0.819 -5.796 1.00 83.56 71 LEU A N 1
ATOM 562 C CA . LEU A 1 71 ? 6.013 -1.970 -6.192 1.00 83.56 71 LEU A CA 1
ATOM 563 C C . LEU A 1 71 ? 6.033 -3.088 -5.133 1.00 83.56 71 LEU A C 1
ATOM 565 O O . LEU A 1 71 ? 6.640 -4.132 -5.366 1.00 83.56 71 LEU A O 1
ATOM 569 N N . ARG A 1 72 ? 5.371 -2.891 -3.983 1.00 77.75 72 ARG A N 1
ATOM 570 C CA . ARG A 1 72 ? 5.341 -3.790 -2.814 1.00 77.75 72 ARG A CA 1
ATOM 571 C C . ARG A 1 72 ? 6.700 -4.052 -2.166 1.00 77.75 72 ARG A C 1
ATOM 573 O O . ARG A 1 72 ? 6.815 -4.953 -1.335 1.00 77.75 72 ARG A O 1
ATOM 580 N N . LEU A 1 73 ? 7.715 -3.262 -2.496 1.00 84.06 73 LEU A N 1
ATOM 581 C CA . LEU A 1 73 ? 9.053 -3.436 -1.948 1.00 84.06 73 LEU A CA 1
ATOM 582 C C . LEU A 1 73 ? 9.072 -3.114 -0.450 1.00 84.06 73 LEU A C 1
ATOM 584 O O . LEU A 1 73 ? 9.611 -3.896 0.328 1.00 84.06 73 LEU A O 1
ATOM 588 N N . SER A 1 74 ? 8.398 -2.038 -0.030 1.00 78.12 74 SER A N 1
ATOM 589 C CA . SER A 1 74 ? 8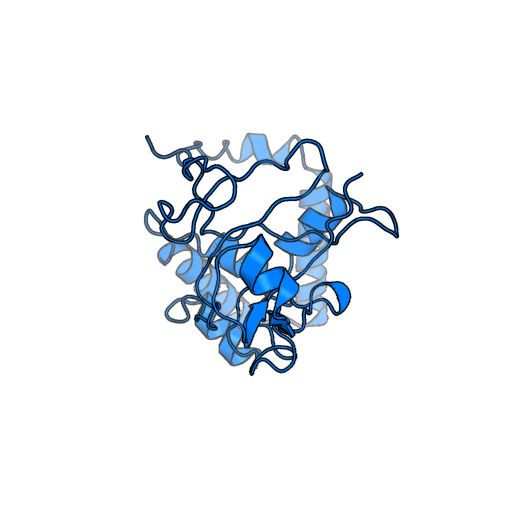.313 -1.646 1.385 1.00 78.12 74 SER A CA 1
ATOM 590 C C . SER A 1 74 ? 7.709 -2.753 2.262 1.00 78.12 74 SER A C 1
ATOM 592 O O . SER A 1 74 ? 8.216 -3.041 3.341 1.00 78.12 74 SER A O 1
ATOM 594 N N . LEU A 1 75 ? 6.632 -3.398 1.792 1.00 74.81 75 LEU A N 1
ATOM 595 C CA . LEU A 1 75 ? 5.967 -4.488 2.517 1.00 74.81 75 LEU A CA 1
ATOM 596 C C . LEU A 1 75 ? 6.830 -5.748 2.574 1.00 74.81 75 LEU A C 1
ATOM 598 O O . LEU A 1 75 ? 6.834 -6.444 3.587 1.00 74.81 75 LEU A O 1
ATOM 602 N N . LEU A 1 76 ? 7.546 -6.049 1.489 1.00 78.56 76 LEU A N 1
ATOM 603 C CA . LEU A 1 76 ? 8.458 -7.183 1.452 1.00 78.56 76 LEU A CA 1
ATOM 604 C C . LEU A 1 76 ? 9.597 -6.997 2.460 1.00 78.56 76 LEU A C 1
ATOM 606 O O . LEU A 1 76 ? 9.843 -7.903 3.251 1.00 78.56 76 LEU A O 1
ATOM 610 N N . VAL A 1 77 ? 10.236 -5.825 2.476 1.00 81.69 77 VAL A N 1
ATOM 611 C CA . VAL A 1 77 ? 11.316 -5.511 3.425 1.00 81.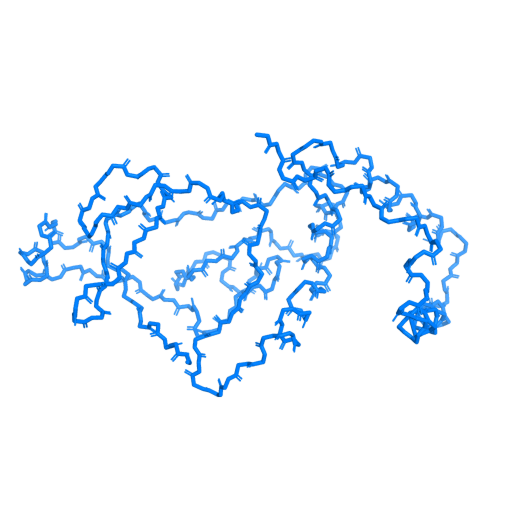69 77 VAL A CA 1
ATOM 612 C C . VAL A 1 77 ? 10.815 -5.571 4.870 1.00 81.69 77 VAL A C 1
ATOM 614 O O . VAL A 1 77 ? 11.420 -6.268 5.677 1.00 81.69 77 VAL A O 1
ATOM 617 N N . ASP A 1 78 ? 9.662 -4.964 5.182 1.00 73.81 78 ASP A N 1
ATOM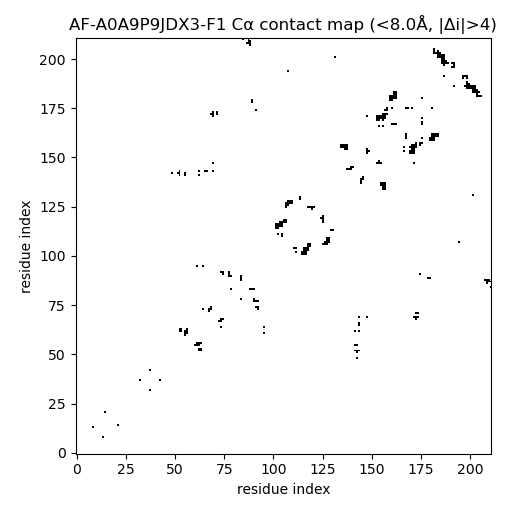 618 C CA . ASP A 1 78 ? 9.069 -5.038 6.530 1.00 73.81 78 ASP A CA 1
ATOM 619 C C . ASP A 1 78 ? 8.842 -6.489 6.989 1.00 73.81 78 ASP A C 1
ATOM 621 O O . ASP A 1 78 ? 9.121 -6.836 8.134 1.00 73.81 78 ASP A O 1
ATOM 625 N N . SER A 1 79 ? 8.396 -7.369 6.085 1.00 72.62 79 SER A N 1
ATOM 626 C CA . SER A 1 79 ? 8.191 -8.787 6.407 1.00 72.62 79 SER A CA 1
ATOM 627 C C . SER A 1 79 ? 9.487 -9.573 6.636 1.00 72.62 79 SER A C 1
ATOM 629 O O . SER A 1 79 ? 9.467 -10.571 7.356 1.00 72.62 79 SER A O 1
ATOM 631 N N . ILE A 1 80 ? 10.594 -9.138 6.023 1.00 80.06 80 ILE A N 1
ATOM 632 C CA . ILE A 1 80 ? 11.926 -9.733 6.191 1.00 80.06 80 ILE A CA 1
ATOM 633 C C . ILE A 1 80 ? 12.533 -9.287 7.526 1.00 80.06 80 ILE A C 1
ATOM 635 O O . ILE A 1 80 ? 13.059 -10.127 8.254 1.00 80.06 80 ILE A O 1
ATOM 639 N N . ASP A 1 81 ? 12.428 -7.997 7.853 1.00 75.19 81 ASP A N 1
ATOM 640 C CA . ASP A 1 81 ? 13.003 -7.410 9.070 1.00 75.19 81 ASP A CA 1
ATOM 641 C C . ASP A 1 81 ? 12.217 -7.791 10.332 1.00 75.19 81 ASP A C 1
ATOM 643 O O . ASP A 1 81 ? 12.793 -7.968 11.407 1.00 75.19 81 ASP A O 1
ATOM 647 N N . HIS A 1 82 ? 10.898 -7.959 10.201 1.00 74.00 82 HIS A N 1
ATOM 648 C CA . HIS A 1 82 ? 9.992 -8.276 11.303 1.00 74.00 82 HIS A CA 1
ATOM 649 C C . HIS A 1 82 ? 9.222 -9.581 11.035 1.00 74.00 82 HIS A C 1
ATOM 651 O O . HIS A 1 82 ? 7.992 -9.558 10.883 1.00 74.00 82 HIS A O 1
ATOM 657 N N . PRO A 1 83 ? 9.912 -10.738 10.973 1.00 71.25 83 PRO A N 1
ATOM 658 C CA . PRO A 1 83 ? 9.267 -12.016 10.715 1.00 71.25 83 PRO A CA 1
ATOM 659 C C . PRO A 1 83 ? 8.305 -12.345 11.855 1.00 71.25 83 PRO A C 1
ATOM 661 O O . PRO A 1 83 ? 8.695 -12.430 13.019 1.00 71.25 83 PRO A O 1
ATOM 664 N N . LYS A 1 84 ? 7.028 -12.532 11.518 1.00 61.16 84 LYS A N 1
ATOM 665 C CA . LYS A 1 84 ? 5.983 -12.759 12.518 1.00 61.16 84 LYS A CA 1
ATOM 666 C C . LYS A 1 84 ? 5.819 -14.237 12.838 1.00 61.16 84 LYS A C 1
ATOM 668 O O . LYS A 1 84 ? 5.826 -15.060 11.917 1.00 61.16 84 LYS A O 1
ATOM 673 N N . PRO A 1 85 ? 5.618 -14.597 14.114 1.00 68.12 85 PRO A N 1
ATOM 674 C CA . PRO A 1 85 ? 5.201 -15.938 14.462 1.00 68.12 85 PRO A CA 1
ATOM 675 C C . PRO A 1 85 ? 3.790 -16.205 13.919 1.00 68.12 85 PRO A C 1
ATOM 677 O O . PRO A 1 85 ? 3.014 -15.270 13.712 1.00 68.12 85 PRO A O 1
ATOM 680 N N . PRO A 1 86 ? 3.409 -17.480 13.726 1.00 66.00 86 PRO A N 1
ATOM 681 C CA . PRO A 1 86 ? 2.146 -17.849 13.078 1.00 66.00 86 PRO A CA 1
ATOM 682 C C . PRO A 1 86 ? 0.868 -17.289 13.731 1.00 66.00 86 PRO A C 1
ATOM 684 O O . PRO A 1 86 ? -0.183 -17.321 13.099 1.00 66.00 86 PRO A O 1
ATOM 687 N N . ALA A 1 87 ? 0.941 -16.820 14.982 1.00 69.12 87 ALA A N 1
ATOM 688 C CA . ALA A 1 87 ? -0.187 -16.288 15.751 1.00 69.12 87 ALA A CA 1
ATOM 689 C C . ALA A 1 87 ? -0.097 -14.776 16.055 1.00 69.12 87 ALA A C 1
ATOM 691 O O . ALA A 1 87 ? -1.041 -14.227 16.620 1.00 69.12 87 ALA A O 1
ATOM 692 N N . GLY A 1 88 ? 1.004 -14.104 15.700 1.00 60.69 88 GLY A N 1
ATOM 693 C CA . GLY A 1 88 ? 1.171 -12.669 15.946 1.00 60.69 88 GLY A CA 1
ATOM 694 C C . GLY A 1 88 ? 0.302 -11.835 15.003 1.00 60.69 88 GLY A C 1
ATOM 695 O O . GLY A 1 88 ? 0.132 -12.178 13.830 1.00 60.69 88 GLY A O 1
ATOM 696 N N . THR A 1 89 ? -0.255 -10.718 15.487 1.00 66.00 89 THR A N 1
ATOM 697 C CA . THR A 1 89 ? -1.052 -9.823 14.629 1.00 66.00 89 THR A CA 1
ATOM 698 C C . THR A 1 89 ? -0.217 -9.327 13.452 1.00 66.00 89 THR A C 1
ATOM 700 O O . THR A 1 89 ? 0.891 -8.829 13.641 1.00 66.00 89 THR A O 1
ATOM 703 N N . GLU A 1 90 ? -0.740 -9.420 12.228 1.00 59.62 90 GLU A N 1
ATOM 704 C CA . GLU A 1 90 ? 0.013 -9.063 11.024 1.00 59.62 90 GLU A CA 1
ATOM 705 C C . GLU A 1 90 ? 0.428 -7.584 10.965 1.00 59.62 90 GLU A C 1
ATOM 707 O O . GLU A 1 90 ? -0.294 -6.685 11.381 1.00 59.62 90 GLU A O 1
ATOM 712 N N . GLY A 1 91 ? 1.641 -7.340 10.466 1.00 49.66 91 GLY A N 1
ATOM 713 C CA . GLY A 1 91 ? 2.285 -6.021 10.420 1.00 49.66 91 GLY A CA 1
ATOM 714 C C . GLY A 1 91 ? 2.181 -5.402 9.043 1.00 49.66 91 GLY A C 1
ATOM 715 O O . GLY A 1 91 ? 1.831 -6.097 8.080 1.00 49.66 91 GLY A O 1
ATOM 716 N N . ARG A 1 92 ? 2.442 -4.094 8.980 1.00 58.84 92 ARG A N 1
ATOM 717 C CA . ARG A 1 92 ? 2.382 -3.301 7.755 1.00 58.84 92 ARG A CA 1
ATOM 718 C C . ARG A 1 92 ? 3.310 -2.104 7.779 1.00 58.84 92 ARG A C 1
ATOM 720 O O . ARG A 1 92 ? 3.591 -1.535 8.832 1.00 58.84 92 ARG A O 1
ATOM 727 N N . VAL A 1 93 ? 3.630 -1.660 6.565 1.00 55.19 93 VAL A N 1
ATOM 728 C CA . VAL A 1 93 ? 4.307 -0.395 6.290 1.00 55.19 93 VAL A CA 1
ATOM 729 C C . VAL A 1 93 ? 3.524 0.768 6.891 1.00 55.19 93 VAL A C 1
ATOM 731 O O . VAL A 1 93 ? 2.302 0.866 6.787 1.00 55.19 93 VAL A O 1
ATOM 734 N N . LEU A 1 94 ? 4.276 1.663 7.514 1.00 55.94 94 LEU A N 1
ATOM 735 C CA . LEU A 1 94 ? 3.787 2.741 8.360 1.00 55.94 94 LEU A CA 1
ATOM 736 C C . LEU A 1 94 ? 3.067 3.873 7.606 1.00 55.94 94 LEU A C 1
ATOM 738 O O . LEU A 1 94 ? 2.284 4.613 8.201 1.00 55.94 94 LEU A O 1
ATOM 742 N N . GLY A 1 95 ? 3.335 4.002 6.305 1.00 55.50 95 GLY A N 1
ATOM 743 C CA . GLY A 1 95 ? 2.837 5.076 5.450 1.00 55.50 95 GLY A CA 1
ATOM 744 C C . GLY A 1 95 ? 3.442 6.458 5.770 1.00 55.50 95 GLY A C 1
ATOM 745 O O . GLY A 1 95 ? 4.034 6.670 6.831 1.00 55.50 95 GLY A O 1
ATOM 746 N N . PRO A 1 96 ? 3.285 7.444 4.869 1.00 59.12 96 PRO A N 1
ATOM 747 C CA . PRO A 1 96 ? 3.940 8.753 4.981 1.00 59.12 96 PRO A CA 1
ATOM 748 C C . PRO A 1 96 ? 3.298 9.687 6.021 1.00 59.12 96 PRO A C 1
ATOM 750 O O . PRO A 1 96 ? 3.832 10.753 6.312 1.00 59.12 96 PRO A O 1
ATOM 753 N N . PHE A 1 97 ? 2.147 9.313 6.586 1.00 59.50 97 PHE A N 1
ATOM 754 C CA . PHE A 1 97 ? 1.347 10.183 7.451 1.00 59.50 97 PHE A CA 1
ATOM 755 C C . PHE A 1 97 ? 1.541 9.934 8.950 1.00 59.50 97 PHE A C 1
ATOM 757 O O . PHE A 1 97 ? 0.763 10.464 9.751 1.00 59.50 97 PHE A O 1
ATOM 764 N N . ARG A 1 98 ? 2.536 9.141 9.372 1.00 58.91 98 ARG A N 1
ATOM 765 C CA . ARG A 1 98 ? 2.863 9.030 10.800 1.00 58.91 98 ARG A CA 1
ATOM 766 C C . ARG A 1 98 ? 3.444 10.347 11.304 1.00 58.91 98 ARG A C 1
ATOM 768 O O . ARG A 1 98 ? 4.462 10.826 10.815 1.00 58.91 98 ARG A O 1
ATOM 775 N N . VAL A 1 99 ? 2.835 10.875 12.358 1.00 57.44 99 VAL A N 1
ATOM 776 C CA . VAL A 1 99 ? 3.353 12.025 13.102 1.00 57.44 99 VAL A CA 1
ATOM 777 C C . VAL A 1 99 ? 4.016 11.496 14.371 1.00 57.44 99 VAL A C 1
ATOM 779 O O . VAL A 1 99 ? 3.432 10.673 15.072 1.00 57.44 99 VAL A O 1
ATOM 782 N N . HIS A 1 100 ? 5.244 11.929 14.657 1.00 55.78 100 HIS A N 1
ATOM 783 C CA . HIS A 1 100 ? 5.987 11.479 15.843 1.00 55.78 100 HIS A CA 1
ATOM 784 C C . HIS A 1 100 ? 5.431 12.073 17.151 1.00 55.78 100 HIS A C 1
ATOM 786 O O . HIS A 1 100 ? 5.611 11.486 18.212 1.00 55.78 100 HIS A O 1
ATOM 792 N N . GLU A 1 101 ? 4.722 13.200 17.067 1.00 61.84 101 GLU A N 1
ATOM 793 C CA . GLU A 1 101 ? 4.218 13.988 18.201 1.00 61.84 101 GLU A CA 1
ATOM 794 C C . GLU A 1 101 ? 2.688 13.880 18.359 1.00 61.84 101 GLU A C 1
ATOM 796 O O . GLU A 1 101 ? 2.002 14.877 18.573 1.00 61.84 101 GLU A O 1
ATOM 801 N N . ALA A 1 102 ? 2.113 12.682 18.215 1.00 65.94 102 ALA A N 1
ATOM 802 C CA . ALA A 1 102 ? 0.692 12.496 18.517 1.00 65.94 102 ALA A CA 1
ATOM 803 C C . ALA A 1 102 ? 0.436 12.653 20.036 1.00 65.94 102 ALA A C 1
ATOM 805 O O . ALA A 1 102 ? 1.221 12.133 20.838 1.00 65.94 102 ALA A O 1
ATOM 806 N N . PRO A 1 103 ? -0.643 13.342 20.456 1.00 72.06 103 PRO A N 1
ATOM 807 C CA . PRO A 1 103 ? -0.940 13.548 21.870 1.00 72.06 103 PRO A CA 1
ATOM 808 C C . PRO A 1 103 ? -1.177 12.210 22.574 1.00 72.06 103 PRO A C 1
ATOM 810 O O . PRO A 1 103 ? -1.864 11.330 22.055 1.00 72.06 103 PRO A O 1
ATOM 813 N N . SER A 1 104 ? -0.600 12.049 23.766 1.00 73.44 104 SER A N 1
ATOM 814 C CA . SER A 1 104 ? -0.931 10.919 24.636 1.00 73.44 104 SER A CA 1
ATOM 815 C C . SER A 1 104 ? -2.258 11.196 25.324 1.00 73.44 104 SER A C 1
ATOM 817 O O . SER A 1 104 ? -2.373 12.199 26.026 1.00 73.44 104 SER A O 1
ATOM 819 N N . VAL A 1 105 ? -3.235 10.314 25.139 1.00 76.62 105 VAL A N 1
ATOM 820 C CA . VAL A 1 105 ? -4.561 10.446 25.750 1.00 76.62 105 VAL A CA 1
ATOM 821 C C . VAL A 1 105 ? -4.882 9.222 26.603 1.00 76.62 105 VAL A C 1
ATOM 823 O O . VAL A 1 105 ? -4.366 8.126 26.370 1.00 76.62 105 VAL A O 1
ATOM 826 N N . GLN A 1 106 ? -5.698 9.423 27.636 1.00 76.44 106 GLN A N 1
ATOM 827 C CA . GLN A 1 106 ? -6.275 8.314 28.394 1.00 76.44 106 GLN A CA 1
ATOM 828 C C . GLN A 1 106 ? -7.408 7.672 27.585 1.00 76.44 106 GLN A C 1
ATOM 830 O O . GLN A 1 106 ? -7.892 8.274 26.621 1.00 76.44 106 GLN A O 1
ATOM 835 N N . ASN A 1 107 ? -7.841 6.471 27.988 1.00 71.69 107 ASN A N 1
ATOM 836 C CA . ASN A 1 107 ? -9.101 5.913 27.494 1.00 71.69 107 ASN A CA 1
ATOM 837 C C . ASN A 1 107 ? -10.203 6.983 27.606 1.00 71.69 107 ASN A C 1
ATOM 839 O O . ASN A 1 107 ? -10.132 7.862 28.468 1.00 71.69 107 ASN A O 1
ATOM 843 N N . GLU A 1 108 ? -11.209 6.909 26.736 1.00 67.12 108 GLU A N 1
ATOM 844 C CA . GLU A 1 108 ? -12.393 7.792 26.762 1.00 67.12 108 GLU A CA 1
ATOM 845 C C . GLU A 1 108 ? -12.146 9.269 26.368 1.00 67.12 108 GLU A C 1
ATOM 847 O O . GLU A 1 108 ? -13.092 10.049 26.273 1.00 67.12 108 GLU A O 1
ATOM 852 N N . SER A 1 109 ? -10.901 9.685 26.106 1.00 66.00 109 SER A N 1
ATOM 853 C CA . SER A 1 109 ? -10.603 11.076 25.740 1.00 66.00 109 SER A CA 1
ATOM 854 C C . SER A 1 109 ? -11.108 11.438 24.338 1.00 66.00 109 SER A C 1
ATOM 856 O O . SER A 1 109 ? -10.805 10.758 23.359 1.00 66.00 109 SER A O 1
ATOM 858 N N . GLN A 1 110 ? -11.807 12.574 24.238 1.00 66.25 110 GLN A N 1
ATOM 859 C CA . GLN A 1 110 ? -12.252 13.187 22.977 1.00 66.25 110 GLN A CA 1
ATOM 860 C C . GLN A 1 110 ? -11.330 14.331 22.504 1.00 66.25 110 GLN A C 1
ATOM 862 O O . GLN A 1 110 ? -11.659 15.054 21.568 1.00 66.25 110 GLN A O 1
ATOM 867 N N . GLU A 1 111 ? -10.180 14.539 23.156 1.00 63.22 111 GLU A N 1
ATOM 868 C CA . GLU A 1 111 ? -9.308 15.700 22.902 1.00 63.22 111 GLU A CA 1
ATOM 869 C C . GLU A 1 111 ? -8.436 15.554 21.642 1.00 63.22 111 GLU A C 1
ATOM 871 O O . GLU A 1 111 ? -7.840 16.526 21.174 1.00 63.22 111 GLU A O 1
ATOM 876 N N . ALA A 1 112 ? -8.343 14.346 21.085 1.00 63.69 112 ALA A N 1
ATOM 877 C CA . ALA A 1 112 ? -7.492 14.041 19.944 1.00 63.69 112 ALA A CA 1
ATOM 878 C C . ALA A 1 112 ? -8.215 14.225 18.599 1.00 63.69 112 ALA A C 1
ATOM 880 O O . ALA A 1 112 ? -9.225 13.580 18.330 1.00 63.69 112 ALA A O 1
ATOM 881 N N . ASP A 1 113 ? -7.633 15.018 17.693 1.00 70.88 113 ASP A N 1
ATOM 882 C CA . ASP A 1 113 ? -8.086 15.108 16.298 1.00 70.88 113 ASP A CA 1
ATOM 883 C C . ASP A 1 113 ? -7.557 13.919 15.480 1.00 70.88 113 ASP A C 1
ATOM 885 O O . ASP A 1 113 ? -6.492 13.977 14.858 1.00 70.88 113 ASP A O 1
ATOM 889 N N . ASN A 1 114 ? -8.286 12.798 15.536 1.00 73.19 114 ASN A N 1
ATOM 890 C CA . ASN A 1 114 ? -8.056 11.574 14.752 1.00 73.19 114 ASN A CA 1
ATOM 891 C C . ASN A 1 114 ? -6.660 10.929 14.907 1.00 73.19 114 ASN A C 1
ATOM 893 O O . ASN A 1 114 ? -6.296 10.026 14.149 1.00 73.19 114 ASN A O 1
ATOM 897 N N . ARG A 1 115 ? -5.851 11.391 15.871 1.00 77.81 115 ARG A N 1
ATOM 898 C CA . ARG A 1 115 ? -4.471 10.949 16.115 1.00 77.81 115 ARG A CA 1
ATOM 899 C C . ARG A 1 115 ? -4.155 11.016 17.599 1.00 77.81 115 ARG A C 1
ATOM 901 O O . ARG A 1 115 ? -4.163 12.096 18.182 1.00 77.81 115 ARG A O 1
ATOM 908 N N . CYS A 1 116 ? -3.806 9.885 18.193 1.00 73.69 116 CYS A N 1
ATOM 909 C CA . CYS A 1 116 ? -3.366 9.835 19.580 1.00 73.69 116 CYS A CA 1
ATOM 910 C C . CYS A 1 116 ? -2.458 8.634 19.854 1.00 73.69 116 CYS A C 1
ATOM 912 O O . CYS A 1 116 ? -2.373 7.697 19.059 1.00 73.69 116 CYS A O 1
ATOM 914 N N . VAL A 1 117 ? -1.783 8.680 21.000 1.00 75.81 117 VAL A N 1
ATOM 915 C CA . VAL A 1 117 ? -1.136 7.529 21.630 1.00 75.81 117 VAL A CA 1
ATOM 916 C C . VAL A 1 117 ? -1.972 7.138 22.842 1.00 75.81 117 VAL A C 1
ATOM 918 O O . VAL A 1 117 ? -2.132 7.938 23.763 1.00 75.81 117 VAL A O 1
ATOM 921 N N . ILE A 1 118 ? -2.474 5.906 22.853 1.00 78.25 118 ILE A N 1
ATOM 922 C CA . ILE A 1 118 ? -3.236 5.337 23.971 1.00 78.25 118 ILE A CA 1
ATOM 923 C C . ILE A 1 118 ? -2.420 4.197 24.569 1.00 78.25 118 ILE A C 1
ATOM 925 O O . ILE A 1 118 ? -1.749 3.455 23.851 1.00 78.25 118 ILE A O 1
ATOM 929 N N . ARG A 1 119 ? -2.455 4.068 25.895 1.00 78.12 119 ARG A N 1
ATOM 930 C CA . ARG A 1 119 ? -1.852 2.941 26.614 1.00 78.12 119 ARG A CA 1
ATOM 931 C C . ARG A 1 119 ? -2.952 2.034 27.136 1.00 78.12 119 ARG A C 1
ATOM 933 O O . ARG A 1 119 ? -3.952 2.533 27.643 1.00 78.12 119 ARG A O 1
ATOM 940 N N . SER A 1 120 ? -2.735 0.725 27.038 1.00 76.94 120 SER A N 1
ATOM 941 C CA . SER A 1 120 ? -3.634 -0.254 27.638 1.00 76.94 120 SER A CA 1
ATOM 942 C C . SER A 1 120 ? -3.738 -0.034 29.143 1.00 76.94 120 SER A C 1
ATOM 944 O O . SER A 1 120 ? -2.755 0.300 29.814 1.00 76.94 120 SER A O 1
ATOM 946 N N . ASP A 1 121 ? -4.930 -0.257 29.673 1.00 80.25 121 ASP A N 1
ATOM 947 C CA . ASP A 1 121 ? -5.164 -0.288 31.105 1.00 80.25 121 ASP A CA 1
ATOM 948 C C . ASP A 1 121 ? -4.547 -1.560 31.743 1.00 80.25 121 ASP A C 1
ATOM 950 O O . ASP A 1 121 ? -4.035 -2.440 31.038 1.00 80.25 121 ASP A O 1
ATOM 954 N N . PRO A 1 122 ? -4.567 -1.698 33.082 1.00 82.69 122 PRO A N 1
ATOM 955 C CA . PRO A 1 122 ? -4.056 -2.890 33.764 1.00 82.69 122 PRO A CA 1
ATOM 956 C C . PRO A 1 122 ? -4.763 -4.206 33.397 1.00 82.69 122 PRO A C 1
ATOM 958 O O . PRO A 1 122 ? -4.268 -5.273 33.750 1.00 82.69 122 PRO A O 1
ATOM 961 N N . THR A 1 123 ? -5.907 -4.152 32.709 1.00 82.06 123 THR A N 1
ATOM 962 C CA . THR A 1 123 ? -6.626 -5.321 32.180 1.00 82.06 123 THR A CA 1
ATOM 963 C C . THR A 1 123 ? -6.238 -5.649 30.736 1.00 82.06 123 THR A C 1
ATOM 965 O O . THR A 1 123 ? -6.816 -6.551 30.140 1.00 82.06 123 THR A O 1
ATOM 968 N N . SER A 1 124 ? -5.226 -4.962 30.187 1.00 77.69 124 SER A N 1
ATOM 969 C CA . SER A 1 124 ? -4.788 -5.046 28.785 1.00 77.69 124 SER A CA 1
ATOM 970 C C . SER A 1 124 ? -5.836 -4.570 27.774 1.00 77.69 124 SER A C 1
ATOM 972 O O . SER A 1 124 ? -5.728 -4.871 26.589 1.00 77.69 124 SER A O 1
ATOM 974 N N . SER A 1 125 ? -6.823 -3.793 28.224 1.00 79.75 125 SER A N 1
ATOM 975 C CA . SER A 1 125 ? -7.852 -3.218 27.360 1.00 79.75 125 SER A CA 1
ATOM 976 C C . SER A 1 125 ? -7.506 -1.775 26.998 1.00 79.75 125 SER A C 1
ATOM 978 O O . SER A 1 125 ? -6.925 -1.030 27.790 1.00 79.75 125 SER A O 1
ATOM 980 N N . LEU A 1 126 ? -7.870 -1.361 25.789 1.00 83.25 126 LEU A N 1
ATOM 981 C CA . LEU A 1 126 ? -7.828 0.036 25.361 1.00 83.25 126 LEU A CA 1
ATOM 982 C C . LEU A 1 126 ? -9.085 0.341 24.559 1.00 83.25 126 LEU A C 1
ATOM 984 O O . LEU A 1 126 ? -9.563 -0.516 23.814 1.00 83.25 126 LEU A O 1
ATOM 988 N N . TRP A 1 127 ? -9.615 1.552 24.699 1.00 83.50 127 TRP A N 1
ATOM 989 C CA . TRP A 1 127 ? -10.768 1.982 23.918 1.00 83.50 127 TRP A CA 1
ATOM 990 C C . TRP A 1 127 ? -10.810 3.502 23.764 1.00 83.50 127 TRP A C 1
ATOM 992 O O . TRP A 1 127 ? -10.321 4.252 24.611 1.00 83.50 127 TRP A O 1
ATOM 1002 N N . PHE A 1 128 ? -11.394 3.950 22.656 1.00 85.00 128 PHE A N 1
ATOM 1003 C CA . PHE A 1 128 ? -11.559 5.359 22.314 1.00 85.00 128 PHE A CA 1
ATOM 1004 C C . PHE A 1 128 ? -12.771 5.547 21.404 1.00 85.00 128 PHE A C 1
ATOM 1006 O O . PHE A 1 128 ? -13.176 4.624 20.695 1.00 85.00 128 PHE A O 1
ATOM 1013 N N . GLU A 1 129 ? -13.335 6.751 21.413 1.00 83.62 129 GLU A N 1
ATOM 1014 C CA . GLU A 1 129 ? -14.346 7.165 20.444 1.00 83.62 129 GLU A CA 1
ATOM 1015 C C . GLU A 1 129 ? -13.657 7.810 19.235 1.00 83.62 129 GLU A C 1
ATOM 1017 O O . GLU A 1 129 ? -12.710 8.584 19.376 1.00 83.62 129 GLU A O 1
ATOM 1022 N N . ALA A 1 130 ? -14.117 7.477 18.033 1.00 81.56 130 ALA A N 1
ATOM 1023 C CA . ALA A 1 130 ? -13.621 8.049 16.789 1.00 81.56 130 ALA A CA 1
ATOM 1024 C C . ALA A 1 130 ? -14.740 8.126 15.748 1.00 81.56 130 ALA A C 1
ATOM 1026 O O . ALA A 1 130 ? -15.813 7.539 15.901 1.00 81.56 130 ALA A O 1
ATOM 1027 N N . ILE A 1 131 ? -14.469 8.824 14.648 1.00 83.88 131 ILE A N 1
ATOM 1028 C CA . ILE A 1 131 ? -15.332 8.790 13.469 1.00 83.88 131 ILE A CA 1
ATOM 1029 C C . ILE A 1 131 ? -15.060 7.528 12.646 1.00 83.88 131 ILE A C 1
ATOM 1031 O O . ILE A 1 131 ? -13.932 7.041 12.573 1.00 83.88 131 ILE A O 1
ATOM 1035 N N . VAL A 1 132 ? -16.098 7.004 11.990 1.00 82.00 132 VAL A N 1
ATOM 1036 C CA . VAL A 1 132 ? -15.940 5.871 11.069 1.00 82.00 132 VAL A CA 1
ATOM 1037 C C . VAL A 1 132 ? -15.021 6.302 9.922 1.00 82.00 132 VAL A C 1
ATOM 1039 O O . VAL A 1 132 ? -15.350 7.276 9.238 1.00 82.00 132 VAL A O 1
ATOM 1042 N N . PRO A 1 133 ? -13.895 5.605 9.684 1.00 75.69 133 PRO A N 1
ATOM 1043 C CA . PRO A 1 133 ? -12.976 5.970 8.619 1.00 75.69 133 PRO A CA 1
ATOM 1044 C C . PRO A 1 133 ? -13.652 5.818 7.254 1.00 75.69 133 PRO A C 1
ATOM 1046 O O . PRO A 1 133 ? -14.397 4.868 7.006 1.00 75.69 133 PRO A O 1
ATOM 1049 N N . VAL A 1 134 ? -13.375 6.765 6.360 1.00 74.12 134 VAL A N 1
ATOM 1050 C CA . VAL A 1 134 ? -13.864 6.775 4.977 1.00 74.12 134 VAL A CA 1
ATOM 1051 C C . VAL A 1 134 ? -12.667 6.552 4.046 1.00 74.12 134 VAL A C 1
ATOM 1053 O O . VAL A 1 134 ? -11.588 7.076 4.334 1.00 74.12 134 VAL A O 1
ATOM 1056 N N . PRO A 1 135 ? -12.817 5.795 2.941 1.00 65.50 135 PRO A N 1
ATOM 1057 C CA . PRO A 1 135 ? -11.770 5.676 1.932 1.00 65.50 135 PRO A CA 1
ATOM 1058 C C . PRO A 1 135 ? -11.271 7.048 1.464 1.00 65.50 135 PRO A C 1
ATOM 1060 O O . PRO A 1 135 ? -12.076 7.930 1.162 1.00 65.50 135 PRO A O 1
ATOM 1063 N N . TYR A 1 136 ? -9.952 7.216 1.377 1.00 59.34 136 TYR A N 1
ATOM 1064 C CA . TYR A 1 136 ? -9.317 8.428 0.866 1.00 59.34 136 TYR A CA 1
ATOM 1065 C C . TYR A 1 136 ? -8.301 8.076 -0.228 1.00 59.34 136 TYR A C 1
ATOM 1067 O O . TYR A 1 136 ? -7.662 7.023 -0.156 1.00 59.34 136 TYR A O 1
ATOM 1075 N N . PRO A 1 137 ? -8.163 8.921 -1.263 1.00 60.06 137 PRO A N 1
ATOM 1076 C CA . PRO A 1 137 ? -7.270 8.635 -2.373 1.00 60.06 137 PRO A CA 1
ATOM 1077 C C . PRO A 1 137 ? -5.805 8.874 -1.986 1.00 60.06 137 PRO A C 1
ATOM 1079 O O . PRO A 1 137 ? -5.473 9.832 -1.285 1.00 60.06 137 PRO A O 1
ATOM 1082 N N . ILE A 1 138 ? -4.917 8.033 -2.517 1.00 63.84 138 ILE A N 1
ATOM 1083 C CA . ILE A 1 138 ? -3.488 8.352 -2.635 1.00 63.84 138 ILE A CA 1
ATOM 1084 C C . ILE A 1 138 ? -3.352 9.536 -3.602 1.00 63.84 138 ILE A C 1
ATOM 1086 O O . ILE A 1 138 ? -4.101 9.578 -4.584 1.00 63.84 138 ILE A O 1
ATOM 1090 N N . PRO A 1 139 ? -2.403 10.471 -3.388 1.00 66.25 139 PRO A N 1
ATOM 1091 C CA . PRO A 1 139 ? -2.053 11.467 -4.396 1.00 66.25 139 PRO A CA 1
ATOM 1092 C C . PRO A 1 139 ? -1.809 10.805 -5.760 1.00 66.25 139 PRO A C 1
ATOM 1094 O O . PRO A 1 139 ? -0.829 10.085 -5.950 1.00 66.25 139 PRO A O 1
ATOM 1097 N N . ASN A 1 140 ? -2.731 11.013 -6.699 1.00 67.19 140 ASN A N 1
ATOM 1098 C CA . ASN A 1 140 ? -2.728 10.369 -8.014 1.00 67.19 140 ASN A CA 1
ATOM 1099 C C . ASN A 1 140 ? -2.318 11.323 -9.150 1.00 67.19 140 ASN A C 1
ATOM 1101 O O . ASN A 1 140 ? -2.286 10.944 -10.319 1.00 67.19 140 ASN A O 1
ATOM 1105 N N . ASP A 1 141 ? -2.000 12.561 -8.793 1.00 78.75 141 ASP A N 1
ATOM 1106 C CA . ASP A 1 141 ? -1.564 13.642 -9.667 1.00 78.75 141 ASP A CA 1
ATOM 1107 C C . ASP A 1 141 ? -0.087 13.514 -10.082 1.00 78.75 141 ASP A C 1
ATOM 1109 O O . ASP A 1 141 ? 0.326 14.058 -11.112 1.00 78.75 141 ASP A O 1
ATOM 1113 N N . GLY A 1 142 ? 0.694 12.741 -9.323 1.00 80.44 142 GLY A N 1
ATOM 1114 C CA . GLY A 1 142 ? 2.092 12.426 -9.608 1.00 80.44 142 GLY A CA 1
ATOM 1115 C C . GLY A 1 142 ? 2.311 11.273 -10.601 1.00 80.44 142 GLY A C 1
ATOM 1116 O O . GLY A 1 142 ? 1.379 10.553 -10.977 1.00 80.44 142 GLY A O 1
ATOM 1117 N N . PRO A 1 143 ? 3.564 11.062 -11.043 1.00 83.31 143 PRO A N 1
ATOM 1118 C CA . PRO A 1 143 ? 3.925 9.977 -11.960 1.00 83.31 143 PRO A CA 1
ATOM 1119 C C . PRO A 1 143 ? 3.545 8.596 -11.413 1.00 83.31 143 PRO A C 1
ATOM 1121 O O . PRO A 1 143 ? 3.082 7.747 -12.172 1.00 83.31 143 PRO A O 1
ATOM 1124 N N . VAL A 1 144 ? 3.663 8.387 -10.100 1.00 83.31 144 VAL A N 1
ATOM 1125 C CA . VAL A 1 144 ? 3.326 7.115 -9.449 1.00 83.31 144 VAL A CA 1
ATOM 1126 C C . VAL A 1 144 ? 1.818 6.844 -9.494 1.00 83.31 144 VAL A C 1
ATOM 1128 O O . VAL A 1 144 ? 1.400 5.728 -9.797 1.00 83.31 144 VAL A O 1
ATOM 1131 N N . GLY A 1 145 ? 0.997 7.884 -9.330 1.00 75.75 145 GLY A N 1
ATOM 1132 C CA . GLY A 1 145 ? -0.449 7.815 -9.547 1.00 75.75 145 GLY A CA 1
ATOM 1133 C C . GLY A 1 145 ? -0.831 7.402 -10.968 1.00 75.75 145 GLY A C 1
ATOM 1134 O O . GLY A 1 145 ? -1.693 6.548 -11.164 1.00 75.75 145 GLY A O 1
ATOM 1135 N N . LYS A 1 146 ? -0.139 7.945 -11.976 1.00 81.50 146 LYS A N 1
ATOM 1136 C CA . LYS A 1 146 ? -0.352 7.570 -13.385 1.00 81.50 146 LYS A CA 1
ATOM 1137 C C . LYS A 1 146 ? 0.033 6.116 -13.658 1.00 81.50 146 LYS A C 1
ATOM 1139 O O . LYS A 1 146 ? -0.674 5.437 -14.400 1.00 81.50 146 LYS A O 1
ATOM 1144 N N . LEU A 1 147 ? 1.129 5.637 -13.062 1.00 80.75 147 LEU A N 1
ATOM 1145 C CA . LEU A 1 147 ? 1.537 4.234 -13.159 1.00 80.75 147 LEU A CA 1
ATOM 1146 C C . LEU A 1 147 ? 0.462 3.309 -12.575 1.00 80.75 147 LEU A C 1
ATOM 1148 O O . LEU A 1 147 ? 0.102 2.323 -13.213 1.00 80.75 147 LEU A O 1
ATOM 1152 N N . LEU A 1 148 ? -0.098 3.659 -11.417 1.00 72.50 148 LEU A N 1
ATOM 1153 C CA . LEU A 1 148 ? -1.173 2.902 -10.776 1.00 72.50 148 LEU A CA 1
ATOM 1154 C C . LEU A 1 148 ? -2.404 2.754 -11.692 1.00 72.50 148 LEU A C 1
ATOM 1156 O O . LEU A 1 148 ? -2.914 1.647 -11.858 1.00 72.50 148 LEU A O 1
ATOM 1160 N N . CYS A 1 149 ? -2.818 3.834 -12.366 1.00 69.25 149 CYS A N 1
ATOM 1161 C CA . CYS A 1 149 ? -3.918 3.785 -13.335 1.00 69.25 149 CYS A CA 1
ATOM 1162 C C . CYS A 1 149 ? -3.620 2.869 -14.534 1.00 69.25 149 CYS A C 1
ATOM 1164 O O . CYS A 1 149 ? -4.511 2.161 -14.996 1.00 69.25 149 CYS A O 1
ATOM 1166 N N . ILE A 1 150 ? -2.381 2.867 -15.043 1.00 76.62 150 ILE A N 1
ATOM 1167 C CA . ILE A 1 150 ? -1.971 1.990 -16.158 1.00 76.62 150 ILE A CA 1
ATOM 1168 C C . ILE A 1 150 ? -2.033 0.519 -15.747 1.00 76.62 150 ILE A C 1
ATOM 1170 O O . ILE A 1 150 ? -2.421 -0.332 -16.545 1.00 76.62 150 ILE A O 1
ATOM 1174 N N . LEU A 1 151 ? -1.657 0.222 -14.505 1.00 70.19 151 LEU A N 1
ATOM 1175 C CA . LEU A 1 151 ? -1.668 -1.132 -13.965 1.00 70.19 151 LEU A CA 1
ATOM 1176 C C . LEU A 1 151 ? -3.083 -1.633 -13.611 1.00 70.19 151 LEU A C 1
ATOM 1178 O O . LEU A 1 151 ? -3.237 -2.804 -13.274 1.00 70.19 151 LEU A O 1
ATOM 1182 N N . GLY A 1 152 ? -4.112 -0.786 -13.745 1.00 57.59 152 GLY A N 1
ATOM 1183 C CA . GLY A 1 152 ? -5.513 -1.158 -13.538 1.00 57.59 152 GLY A CA 1
ATOM 1184 C C . GLY A 1 152 ? -5.901 -1.319 -12.068 1.00 57.59 152 GLY A C 1
ATOM 1185 O O . GLY A 1 152 ? -6.845 -2.047 -11.772 1.00 57.59 152 GLY A O 1
ATOM 1186 N N . PHE A 1 153 ? -5.171 -0.671 -11.158 1.00 55.03 153 PHE A N 1
ATOM 1187 C CA . PHE A 1 153 ? -5.437 -0.726 -9.723 1.00 55.03 153 PHE A CA 1
ATOM 1188 C C . PHE A 1 153 ? -6.182 0.530 -9.256 1.00 55.03 153 PHE A C 1
ATOM 1190 O O . PHE A 1 153 ? -5.804 1.652 -9.601 1.00 55.03 153 PHE A O 1
ATOM 1197 N N . ASP A 1 154 ? -7.236 0.339 -8.460 1.00 45.06 154 ASP A N 1
ATOM 1198 C CA . ASP A 1 154 ? -8.016 1.429 -7.873 1.00 45.06 154 ASP A CA 1
ATOM 1199 C C . ASP A 1 154 ? -7.346 1.955 -6.589 1.00 45.06 154 ASP A C 1
ATOM 1201 O O . ASP A 1 154 ? -6.907 1.160 -5.758 1.00 45.06 154 ASP A O 1
ATOM 1205 N N . PRO A 1 155 ? -7.255 3.284 -6.386 1.00 44.53 155 PRO A N 1
ATOM 1206 C CA . PRO A 1 155 ? -6.591 3.880 -5.227 1.00 44.53 155 PRO A CA 1
ATOM 1207 C C . PRO A 1 155 ? -7.302 3.545 -3.905 1.00 44.53 155 PRO A C 1
ATOM 1209 O O . PRO A 1 155 ? -8.430 3.978 -3.673 1.00 44.53 155 PRO A O 1
ATOM 1212 N N . LEU A 1 156 ? -6.602 2.862 -2.993 1.00 33.97 156 LEU A N 1
ATOM 1213 C CA . LEU A 1 156 ? -6.969 2.721 -1.578 1.00 33.97 156 LEU A CA 1
ATOM 1214 C C . LEU A 1 156 ? -5.712 2.613 -0.693 1.00 33.97 156 LEU A C 1
ATOM 1216 O O . LEU A 1 156 ? -4.631 2.281 -1.175 1.00 33.97 156 LEU A O 1
ATOM 1220 N N . ILE A 1 157 ? -5.857 2.966 0.590 1.00 42.09 157 ILE A N 1
ATOM 1221 C CA . ILE A 1 157 ? -4.809 3.047 1.616 1.00 42.09 157 ILE A CA 1
ATOM 1222 C C . ILE A 1 157 ? -5.173 2.176 2.834 1.00 42.09 157 ILE A C 1
ATOM 1224 O O . ILE A 1 157 ? -6.345 1.967 3.147 1.00 42.09 157 ILE A O 1
ATOM 1228 N N . THR A 1 158 ? -4.142 1.687 3.531 1.00 37.50 158 THR A N 1
ATOM 1229 C CA . THR A 1 158 ? -4.183 0.692 4.615 1.00 37.50 158 THR A CA 1
ATOM 1230 C C . THR A 1 158 ? -4.677 1.168 5.990 1.00 37.50 158 THR A C 1
ATOM 1232 O O . THR A 1 158 ? -4.274 2.227 6.465 1.00 37.50 158 THR A O 1
ATOM 1235 N N . ALA A 1 159 ? -5.491 0.326 6.651 1.00 60.28 159 ALA A N 1
ATOM 1236 C CA . ALA A 1 159 ? -6.093 0.482 7.986 1.00 60.28 159 ALA A CA 1
ATOM 1237 C C . ALA A 1 159 ? -6.610 -0.892 8.494 1.00 60.28 159 ALA A C 1
ATOM 1239 O O . ALA A 1 159 ? -6.379 -1.905 7.840 1.00 60.28 159 ALA A O 1
ATOM 1240 N N . LEU A 1 160 ? -7.334 -0.965 9.619 1.00 64.00 160 LEU A N 1
ATOM 1241 C CA . LEU A 1 160 ? -8.314 -2.050 9.776 1.00 64.00 160 LEU A CA 1
ATOM 1242 C C . LEU A 1 160 ? -9.392 -1.857 8.707 1.00 64.00 160 LEU A C 1
ATOM 1244 O O . LEU A 1 160 ? -9.895 -0.745 8.527 1.00 64.00 160 LEU A O 1
ATOM 1248 N N . TYR A 1 161 ? -9.719 -2.916 7.977 1.00 73.12 161 TYR A N 1
ATOM 1249 C CA . TYR A 1 161 ? -10.594 -2.806 6.816 1.00 73.12 161 TYR A CA 1
ATOM 1250 C C . TYR A 1 161 ? -12.012 -3.125 7.207 1.00 73.12 161 TYR A C 1
ATOM 1252 O O . TYR A 1 161 ? -12.294 -4.233 7.640 1.00 73.12 161 TYR A O 1
ATOM 1260 N N . ILE A 1 162 ? -12.916 -2.171 7.028 1.00 81.38 162 ILE A N 1
ATOM 1261 C CA . ILE A 1 162 ? -14.333 -2.447 7.220 1.00 81.38 162 ILE A CA 1
ATOM 1262 C C . ILE A 1 162 ? -14.761 -3.439 6.137 1.00 81.38 162 ILE A C 1
ATOM 1264 O O . ILE A 1 162 ? -14.615 -3.161 4.946 1.00 81.38 162 ILE A O 1
ATOM 1268 N N . LYS A 1 163 ? -15.273 -4.587 6.574 1.00 82.50 163 LYS A N 1
ATOM 1269 C CA . LYS A 1 163 ? -15.872 -5.605 5.717 1.00 82.50 163 LYS A CA 1
ATOM 1270 C C . LYS A 1 163 ? -16.958 -4.990 4.831 1.00 82.50 163 LYS A C 1
ATOM 1272 O O . LYS A 1 163 ? -17.726 -4.147 5.294 1.00 82.50 163 LYS A O 1
ATOM 1277 N N . ASP A 1 164 ? -17.009 -5.426 3.580 1.00 81.69 164 ASP A N 1
ATOM 1278 C CA . ASP A 1 164 ? -17.903 -4.948 2.524 1.00 81.69 164 ASP A CA 1
ATOM 1279 C C . ASP A 1 164 ? -17.630 -3.490 2.087 1.00 81.69 164 ASP A C 1
ATOM 1281 O O . ASP A 1 164 ? -18.481 -2.830 1.483 1.00 81.69 164 ASP A O 1
ATOM 1285 N N . SER A 1 165 ? -16.431 -2.965 2.369 1.00 78.44 165 SER A N 1
ATOM 1286 C CA . SER A 1 165 ? -15.974 -1.682 1.821 1.00 78.44 165 SER A CA 1
ATOM 1287 C C . SER A 1 165 ? -15.794 -1.763 0.302 1.00 78.44 165 SER A C 1
ATOM 1289 O O . SER A 1 165 ? -15.347 -2.780 -0.229 1.00 78.44 165 SER A O 1
ATOM 1291 N N . LEU A 1 166 ? -16.064 -0.652 -0.399 1.00 73.81 166 LEU A N 1
ATOM 1292 C CA . LEU A 1 166 ? -15.992 -0.537 -1.866 1.00 73.81 166 LEU A CA 1
ATOM 1293 C C . LEU A 1 166 ? -14.671 -1.033 -2.475 1.00 73.81 166 LEU A C 1
ATOM 1295 O O . LEU A 1 166 ? -14.664 -1.457 -3.625 1.00 73.81 166 LEU A O 1
ATOM 1299 N N . TYR A 1 167 ? -13.579 -0.986 -1.711 1.00 69.50 167 TYR A N 1
ATOM 1300 C CA . TYR A 1 167 ? -12.232 -1.293 -2.186 1.00 69.50 167 TYR A CA 1
ATOM 1301 C C . TYR A 1 167 ? -11.561 -2.451 -1.425 1.00 69.50 167 TYR A C 1
ATOM 1303 O O . TYR A 1 167 ? -10.352 -2.637 -1.525 1.00 69.50 167 TYR A O 1
ATOM 1311 N N . GLU A 1 168 ? -12.325 -3.246 -0.662 1.00 72.31 168 GLU A N 1
ATOM 1312 C CA . GLU A 1 168 ? -11.793 -4.385 0.109 1.00 72.31 168 GLU A CA 1
ATOM 1313 C C . GLU A 1 168 ? -10.960 -5.345 -0.757 1.00 72.31 168 GLU A C 1
ATOM 1315 O O . GLU A 1 168 ? -9.905 -5.807 -0.338 1.00 72.31 168 GLU A O 1
ATOM 1320 N N . ASN A 1 169 ? -11.397 -5.610 -1.989 1.00 70.12 169 ASN A N 1
ATOM 1321 C CA . ASN A 1 169 ? -10.745 -6.571 -2.883 1.00 70.12 169 ASN A CA 1
ATOM 1322 C C . ASN A 1 169 ? -9.842 -5.921 -3.946 1.00 70.12 169 ASN A C 1
ATOM 1324 O O . ASN A 1 169 ? -9.378 -6.608 -4.854 1.00 70.12 169 ASN A O 1
ATOM 1328 N N . SER A 1 170 ? -9.605 -4.609 -3.868 1.00 64.00 170 SER A N 1
ATOM 1329 C CA . SER A 1 170 ? -8.926 -3.840 -4.920 1.00 64.00 170 SER A CA 1
ATOM 1330 C C . SER A 1 170 ? -7.979 -2.775 -4.355 1.00 64.00 170 SER A C 1
ATOM 1332 O O . SER A 1 170 ? -7.862 -1.690 -4.915 1.00 64.00 170 SER A O 1
ATOM 1334 N N . ASP A 1 171 ? -7.330 -3.064 -3.225 1.00 66.12 171 ASP A N 1
ATOM 1335 C CA . ASP A 1 171 ? -6.435 -2.127 -2.543 1.00 66.12 171 ASP A CA 1
ATOM 1336 C C . ASP A 1 171 ? -5.152 -1.834 -3.344 1.00 66.12 171 ASP A C 1
ATOM 1338 O O . ASP A 1 171 ? -4.372 -2.748 -3.622 1.00 66.12 171 ASP A O 1
ATOM 1342 N N . ALA A 1 172 ? -4.910 -0.558 -3.675 1.00 57.97 172 ALA A N 1
ATOM 1343 C CA . ALA A 1 172 ? -3.820 -0.104 -4.552 1.00 57.97 172 ALA A CA 1
ATOM 1344 C C . ALA A 1 172 ? -2.411 -0.475 -4.093 1.00 57.97 172 ALA A C 1
ATOM 1346 O O . ALA A 1 172 ? -1.514 -0.619 -4.923 1.00 57.97 172 ALA A O 1
ATOM 1347 N N . VAL A 1 173 ? -2.197 -0.585 -2.783 1.00 60.12 173 VAL A N 1
ATOM 1348 C CA . VAL A 1 173 ? -0.893 -0.958 -2.211 1.00 60.12 173 VAL A CA 1
ATOM 1349 C C . VAL A 1 173 ? -0.868 -2.408 -1.733 1.00 60.12 173 VAL A C 1
ATOM 1351 O O . VAL A 1 173 ? 0.065 -2.823 -1.048 1.00 60.12 173 VAL A O 1
ATOM 1354 N N . PHE A 1 174 ? -1.892 -3.195 -2.093 1.00 62.56 174 PHE A N 1
ATOM 1355 C CA . PHE A 1 174 ? -2.052 -4.600 -1.701 1.00 62.56 174 PHE A CA 1
ATOM 1356 C C . PHE A 1 174 ? -1.906 -4.806 -0.198 1.00 62.56 174 PHE A C 1
ATOM 1358 O O . PHE A 1 174 ? -1.341 -5.803 0.267 1.00 62.56 174 PHE A O 1
ATOM 1365 N N . GLY A 1 175 ? -2.377 -3.817 0.553 1.00 60.22 175 GLY A N 1
ATOM 1366 C CA . GLY A 1 175 ? -2.380 -3.855 1.985 1.00 60.22 175 GLY A CA 1
ATOM 1367 C C . GLY A 1 175 ? -3.327 -4.948 2.446 1.00 60.22 175 GLY A C 1
ATOM 1368 O O . GLY A 1 175 ? -2.878 -5.799 3.200 1.00 60.22 175 GLY A O 1
ATOM 1369 N N . VAL A 1 176 ? -4.606 -4.923 2.032 1.00 64.38 176 VAL A N 1
ATOM 1370 C CA . VAL A 1 176 ? -5.694 -5.780 2.561 1.00 64.38 176 VAL A CA 1
ATOM 1371 C C . VAL A 1 176 ? -5.242 -7.224 2.763 1.00 64.38 176 VAL A C 1
ATOM 1373 O O . VAL A 1 176 ? -4.839 -7.923 1.836 1.00 64.38 176 VAL A O 1
ATOM 1376 N N . LYS A 1 177 ? -5.369 -7.676 4.009 1.00 69.88 177 LYS A N 1
ATOM 1377 C CA . LYS A 1 177 ? -5.178 -9.066 4.398 1.00 69.88 177 LYS A CA 1
ATOM 1378 C C . LYS A 1 177 ? -6.457 -9.511 5.076 1.00 69.88 177 LYS A C 1
ATOM 1380 O O . LYS A 1 177 ? -6.992 -8.755 5.883 1.00 69.88 177 LYS A O 1
ATOM 1385 N N . ALA A 1 178 ? -6.928 -10.717 4.767 1.00 72.88 178 ALA A N 1
ATOM 1386 C CA . ALA A 1 178 ? -8.207 -11.223 5.266 1.00 72.88 178 ALA A CA 1
ATOM 1387 C C . ALA A 1 178 ? -8.316 -11.155 6.800 1.00 72.88 178 ALA A C 1
ATOM 1389 O O . ALA A 1 178 ? -9.373 -10.839 7.329 1.00 72.88 178 ALA A O 1
ATOM 1390 N N . VAL A 1 179 ? -7.207 -11.375 7.513 1.00 73.00 179 VAL A N 1
ATOM 1391 C CA . VAL A 1 179 ? -7.164 -11.322 8.985 1.00 73.00 179 VAL A CA 1
ATOM 1392 C C . VAL A 1 179 ? -7.253 -9.902 9.562 1.00 73.00 179 VAL A C 1
ATOM 1394 O O . VAL A 1 179 ? -7.475 -9.745 10.754 1.00 73.00 179 VAL A O 1
ATOM 1397 N N . LEU A 1 180 ? -7.092 -8.868 8.730 1.00 77.75 180 LEU A N 1
ATOM 1398 C CA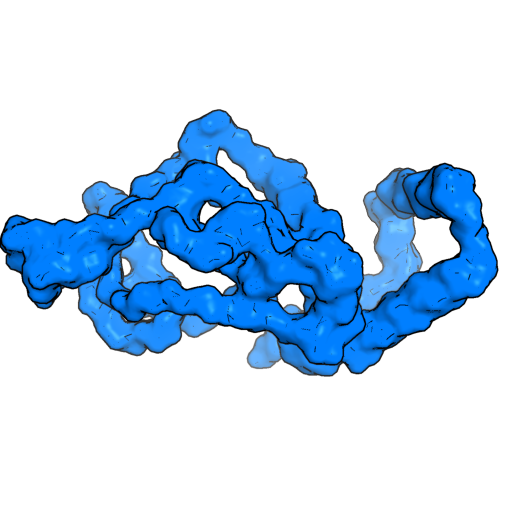 . LEU A 1 180 ? -7.201 -7.451 9.100 1.00 77.75 180 LEU A CA 1
ATOM 1399 C C . LEU A 1 180 ? -8.534 -6.828 8.641 1.00 77.75 180 LEU A C 1
ATOM 1401 O O . LEU A 1 180 ? -8.731 -5.618 8.785 1.00 77.75 180 LEU A O 1
ATOM 1405 N N . VAL A 1 181 ? 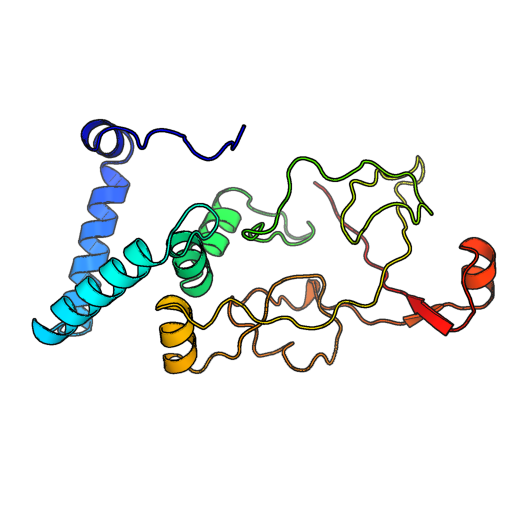-9.437 -7.638 8.074 1.00 81.12 181 VAL A N 1
ATOM 1406 C CA . VAL A 1 181 ? -10.811 -7.242 7.744 1.00 81.12 181 VAL A CA 1
ATOM 1407 C C . VAL A 1 181 ? -11.682 -7.408 8.988 1.00 81.12 181 VAL A C 1
ATOM 1409 O O . VAL A 1 181 ? -11.777 -8.489 9.564 1.00 81.12 181 VAL A O 1
ATOM 1412 N N . VAL A 1 182 ? -12.326 -6.323 9.404 1.00 83.88 182 VAL A N 1
ATOM 1413 C CA . VAL A 1 182 ? -13.154 -6.218 10.605 1.00 83.88 182 VAL A CA 1
ATOM 1414 C C . VAL A 1 182 ? -14.585 -5.857 10.240 1.00 83.88 182 VAL A C 1
ATOM 1416 O O . VAL A 1 182 ? -14.845 -5.065 9.335 1.00 83.88 182 VAL A O 1
ATOM 1419 N N . GLN A 1 183 ? -15.538 -6.420 10.968 1.00 88.69 183 GLN A N 1
ATOM 1420 C CA . GLN A 1 183 ? -16.947 -6.089 10.818 1.00 88.69 183 GLN A CA 1
ATOM 1421 C C . GLN A 1 183 ? -17.347 -5.082 11.897 1.00 88.69 183 GLN A C 1
ATOM 1423 O O . GLN A 1 183 ? -17.005 -5.254 13.064 1.00 88.69 183 GLN A O 1
ATOM 1428 N N . LEU A 1 184 ? -18.063 -4.028 11.499 1.00 88.75 184 LEU A N 1
ATOM 1429 C CA . LEU A 1 184 ? -18.650 -3.101 12.460 1.00 88.75 184 LEU A CA 1
ATOM 1430 C C . LEU A 1 184 ? -19.943 -3.697 13.008 1.00 88.75 184 LEU A C 1
ATOM 1432 O O . LEU A 1 184 ? -20.844 -4.053 12.245 1.00 88.75 184 LEU A O 1
ATOM 1436 N N . GLU A 1 185 ? -20.031 -3.769 14.326 1.00 91.12 185 GLU A N 1
ATOM 1437 C CA . GLU A 1 185 ? -21.191 -4.282 15.051 1.00 91.12 185 GLU A CA 1
ATOM 1438 C C . GLU A 1 185 ? -21.925 -3.118 15.734 1.00 91.12 185 GLU A C 1
ATOM 1440 O O . GLU A 1 185 ? -21.310 -2.098 16.039 1.00 91.12 185 GLU A O 1
ATOM 1445 N N . PRO A 1 186 ? -23.245 -3.192 15.951 1.00 92.38 186 PRO A N 1
ATOM 1446 C CA . PRO A 1 186 ? -23.932 -2.200 16.768 1.00 92.38 186 PRO A CA 1
ATOM 1447 C C . PRO A 1 186 ? -23.595 -2.410 18.250 1.00 92.38 186 PRO A C 1
ATOM 1449 O O . PRO A 1 186 ? -23.665 -3.530 18.748 1.00 92.38 186 PRO A O 1
ATOM 1452 N N . VAL A 1 187 ? -23.282 -1.324 18.957 1.00 91.62 187 VAL A N 1
ATOM 1453 C CA . VAL A 1 187 ? -23.155 -1.308 20.421 1.00 91.62 187 VAL A CA 1
ATOM 1454 C C . VAL A 1 187 ? -24.481 -1.732 21.059 1.00 91.62 187 VAL A C 1
ATOM 1456 O O . VAL A 1 187 ? -25.520 -1.133 20.761 1.00 91.62 187 VAL A O 1
ATOM 1459 N N . ASP A 1 188 ? -24.436 -2.724 21.949 1.00 93.00 188 ASP A N 1
ATOM 1460 C CA . ASP A 1 188 ? -25.592 -3.176 22.731 1.00 93.00 188 ASP A CA 1
ATOM 1461 C C . ASP A 1 188 ? -25.866 -2.291 23.966 1.00 93.00 188 ASP A C 1
ATOM 1463 O O . ASP A 1 188 ? -25.086 -1.407 24.316 1.00 93.00 188 ASP A O 1
ATOM 1467 N N . ASP A 1 189 ? -26.993 -2.510 24.646 1.00 91.00 189 ASP A N 1
ATOM 1468 C CA . ASP A 1 189 ? -27.421 -1.709 25.805 1.00 91.00 189 ASP A CA 1
ATOM 1469 C C . ASP A 1 189 ? -26.472 -1.825 27.023 1.00 91.00 189 ASP A C 1
ATOM 1471 O O . ASP A 1 189 ? -26.362 -0.909 27.842 1.00 91.00 189 ASP A O 1
ATOM 1475 N N . VAL A 1 190 ? -25.747 -2.940 27.169 1.00 90.94 190 VAL A N 1
ATOM 1476 C CA . VAL A 1 190 ? -24.749 -3.095 28.240 1.00 90.94 190 VAL A CA 1
ATOM 1477 C C . VAL A 1 190 ? -23.521 -2.255 27.911 1.00 90.94 190 VAL A C 1
ATOM 1479 O O . VAL A 1 190 ? -23.109 -1.429 28.720 1.00 90.94 190 VAL A O 1
ATOM 1482 N N . GLN A 1 191 ? -22.991 -2.408 26.702 1.00 88.62 191 GLN A N 1
ATOM 1483 C CA . GLN A 1 191 ? -21.839 -1.675 26.194 1.00 88.62 191 GLN A CA 1
ATOM 1484 C C . GLN A 1 191 ? -22.102 -0.166 26.121 1.00 88.62 191 GLN A C 1
ATOM 1486 O O . GLN A 1 191 ? -21.241 0.621 26.507 1.00 88.62 191 GLN A O 1
ATOM 1491 N N . ALA A 1 192 ? -23.298 0.250 25.697 1.00 88.06 192 ALA A N 1
ATOM 1492 C CA . ALA A 1 192 ? -23.722 1.649 25.672 1.00 88.06 192 ALA A CA 1
ATOM 1493 C C . ALA A 1 192 ? -23.587 2.292 27.058 1.00 88.06 192 ALA A C 1
ATOM 1495 O O . ALA A 1 192 ? -23.036 3.383 27.201 1.00 88.06 192 ALA A O 1
ATOM 1496 N N . ARG A 1 193 ? -24.025 1.576 28.101 1.00 88.19 193 ARG A N 1
ATOM 1497 C CA . ARG A 1 193 ? -23.885 2.019 29.493 1.00 88.19 193 ARG A CA 1
ATOM 1498 C C . ARG A 1 193 ? -22.446 1.959 29.994 1.00 88.19 193 ARG A C 1
ATOM 1500 O O . ARG A 1 193 ? -22.043 2.857 30.724 1.00 88.19 193 ARG A O 1
ATOM 1507 N N . THR A 1 194 ? -21.685 0.933 29.617 1.00 85.25 194 THR A N 1
ATOM 1508 C CA . THR A 1 194 ? -20.281 0.770 30.021 1.00 85.25 194 THR A CA 1
ATOM 1509 C C . THR A 1 194 ? -19.384 1.868 29.455 1.00 85.25 194 THR A C 1
ATOM 1511 O O . THR A 1 194 ? -18.549 2.384 30.187 1.00 85.25 194 THR A O 1
ATOM 1514 N N . TYR A 1 195 ? -19.566 2.235 28.186 1.00 84.56 195 TYR A N 1
ATOM 1515 C CA . TYR A 1 195 ? -18.695 3.178 27.475 1.00 84.56 195 TYR A CA 1
ATOM 1516 C C . TYR A 1 195 ? -19.290 4.586 27.336 1.00 84.56 195 TYR A C 1
ATOM 1518 O O . TYR A 1 195 ? -18.674 5.455 26.731 1.00 84.56 195 TYR A O 1
ATOM 1526 N N . GLY A 1 196 ? -20.494 4.829 27.867 1.00 87.38 196 GLY A N 1
ATOM 1527 C CA . GLY A 1 196 ? -21.136 6.147 27.826 1.00 87.38 196 GLY A CA 1
ATOM 1528 C C . GLY A 1 196 ? -21.572 6.602 26.427 1.00 87.38 196 GLY A C 1
ATOM 1529 O O . GLY A 1 196 ? -21.706 7.800 26.189 1.00 87.38 196 GLY A O 1
ATOM 1530 N N . VAL A 1 197 ? -21.813 5.666 25.506 1.00 87.25 197 VAL A N 1
ATOM 1531 C CA . VAL A 1 197 ? -22.207 5.942 24.114 1.00 87.25 197 VAL A CA 1
ATOM 1532 C C . VAL A 1 197 ? -23.664 5.557 23.856 1.00 87.25 197 VAL A C 1
ATOM 1534 O O . VAL A 1 197 ? -24.291 4.831 24.624 1.00 87.25 197 VAL A O 1
ATOM 1537 N N . LYS A 1 198 ? -24.235 6.029 22.744 1.00 90.25 198 LYS A N 1
ATOM 1538 C CA . LYS A 1 198 ? -25.604 5.669 22.349 1.00 90.25 198 LYS A CA 1
ATOM 1539 C C . LYS A 1 198 ? -25.683 4.204 21.893 1.00 90.25 198 LYS A C 1
ATOM 1541 O O . LYS A 1 198 ? -24.847 3.763 21.105 1.00 90.25 198 LYS A O 1
ATOM 1546 N N . GLU A 1 199 ? -26.732 3.485 22.293 1.00 91.94 199 GLU A N 1
ATOM 1547 C CA . GLU A 1 199 ? -27.054 2.164 21.729 1.00 91.94 199 GLU A CA 1
ATOM 1548 C C . GLU A 1 199 ? -27.152 2.238 20.193 1.00 91.94 199 GLU A C 1
ATOM 1550 O O . GLU A 1 199 ? -27.706 3.190 19.628 1.00 91.94 199 GLU A O 1
ATOM 1555 N N . GLY A 1 200 ? -26.566 1.256 19.506 1.00 89.94 200 GLY A N 1
ATOM 1556 C CA . GLY A 1 200 ? -26.478 1.227 18.045 1.00 89.94 200 GLY A CA 1
ATOM 1557 C C . GLY A 1 200 ? -25.355 2.079 17.441 1.00 89.94 200 GLY A C 1
ATOM 1558 O O . GLY A 1 200 ? -25.231 2.127 16.216 1.00 89.94 200 GLY A O 1
ATOM 1559 N N . THR A 1 201 ? -24.515 2.729 18.258 1.00 91.06 201 THR A N 1
ATOM 1560 C CA . THR A 1 201 ? -23.221 3.270 17.799 1.00 91.06 201 THR A CA 1
ATOM 1561 C C . THR A 1 201 ? -22.405 2.156 17.137 1.00 91.06 201 THR A C 1
ATOM 1563 O O . THR A 1 201 ? -22.494 1.001 17.543 1.00 91.06 201 THR A O 1
ATOM 1566 N N . LYS A 1 202 ? -21.633 2.466 16.090 1.00 90.62 202 LYS A N 1
ATOM 1567 C CA . LYS A 1 202 ? -20.806 1.461 15.407 1.00 90.62 202 LYS A CA 1
ATOM 1568 C C . LYS A 1 202 ? -19.590 1.115 16.265 1.00 90.62 202 LYS A C 1
ATOM 1570 O O . LYS A 1 202 ? -18.772 1.984 16.546 1.00 90.62 202 LYS A O 1
ATOM 1575 N N . LEU A 1 203 ? -19.470 -0.154 16.624 1.00 89.50 203 LEU A N 1
ATOM 1576 C CA . LEU A 1 203 ? -18.366 -0.734 17.369 1.00 89.50 203 LEU A CA 1
ATOM 1577 C C . LEU A 1 203 ? -17.387 -1.409 16.411 1.00 89.50 203 LEU A C 1
ATOM 1579 O O . LEU A 1 203 ? -17.773 -2.252 15.602 1.00 89.50 203 LEU A O 1
ATOM 1583 N N . LEU A 1 204 ? -16.111 -1.067 16.552 1.00 89.50 204 LEU A N 1
ATOM 1584 C CA . LEU A 1 204 ? -15.001 -1.844 16.023 1.00 89.50 204 LEU A CA 1
ATOM 1585 C C . LEU A 1 204 ? -14.339 -2.544 17.209 1.00 89.50 204 LEU A C 1
ATOM 1587 O O . LEU A 1 204 ? -13.880 -1.876 18.134 1.00 89.50 204 LEU A O 1
ATOM 1591 N N . ARG A 1 205 ? -14.263 -3.875 17.173 1.00 87.06 205 ARG A N 1
ATOM 1592 C CA . ARG A 1 205 ? -13.516 -4.670 18.154 1.00 87.06 205 ARG A CA 1
ATOM 1593 C C . ARG A 1 205 ? -12.393 -5.419 17.452 1.00 87.06 205 ARG A C 1
ATOM 1595 O O . ARG A 1 205 ? -12.628 -6.045 16.420 1.00 87.06 205 ARG A O 1
ATOM 1602 N N . TYR A 1 206 ? -11.195 -5.361 18.020 1.00 83.75 206 TYR A N 1
ATOM 1603 C CA . TYR A 1 206 ? -10.035 -6.069 17.502 1.00 83.75 206 TYR A CA 1
ATOM 1604 C C . TYR A 1 206 ? -9.070 -6.410 18.639 1.00 83.75 206 TYR A C 1
ATOM 1606 O O . TYR A 1 206 ? -8.685 -5.523 19.400 1.00 83.75 206 TYR A O 1
ATOM 1614 N N . ASP A 1 207 ? -8.674 -7.678 18.726 1.00 82.75 207 ASP A N 1
ATOM 1615 C CA . ASP A 1 207 ? -7.720 -8.156 19.724 1.00 82.75 207 ASP A CA 1
ATOM 1616 C C . ASP A 1 207 ? -6.322 -8.200 19.102 1.00 82.75 207 ASP A C 1
ATOM 1618 O O . ASP A 1 207 ? -6.055 -8.966 18.172 1.00 82.75 207 ASP A O 1
ATOM 1622 N N . PHE A 1 208 ? -5.420 -7.359 19.606 1.00 76.19 208 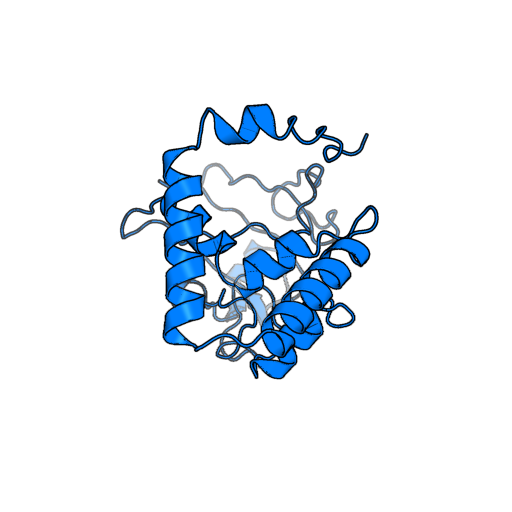PHE A N 1
ATOM 1623 C CA . PHE A 1 208 ? -4.023 -7.372 19.187 1.00 76.19 208 PHE A CA 1
ATOM 1624 C C . PHE A 1 208 ? -3.263 -8.471 19.932 1.00 76.19 208 PHE A C 1
ATOM 1626 O O . PHE A 1 208 ? -3.258 -8.517 21.161 1.00 76.19 208 PHE A O 1
ATOM 1633 N N . VAL A 1 209 ? -2.575 -9.325 19.180 1.00 71.12 209 VAL A N 1
ATOM 1634 C CA . VAL A 1 209 ? -1.650 -10.334 19.703 1.00 71.12 209 VAL A CA 1
ATOM 1635 C C . VAL A 1 209 ? -0.235 -9.806 19.510 1.00 71.12 209 VAL A C 1
ATOM 1637 O O . VAL A 1 209 ? 0.203 -9.603 18.372 1.00 71.12 209 VAL A O 1
ATOM 1640 N N . LEU A 1 210 ? 0.431 -9.538 20.633 1.00 58.69 210 LEU A N 1
ATOM 1641 C CA . LEU A 1 210 ? 1.814 -9.071 20.712 1.00 58.69 210 LEU A CA 1
ATOM 1642 C C . LEU A 1 210 ? 2.729 -10.248 21.071 1.00 58.69 210 LEU A C 1
ATOM 1644 O O . LEU A 1 210 ? 2.305 -11.138 21.811 1.00 58.69 210 LEU A O 1
ATOM 1648 N N . ASP A 1 211 ? 3.961 -10.213 20.570 1.00 50.50 211 ASP A N 1
ATOM 1649 C CA . ASP A 1 211 ? 5.013 -11.195 20.866 1.00 50.50 211 ASP A CA 1
ATOM 1650 C C . ASP A 1 211 ? 5.920 -10.740 22.018 1.00 50.50 211 ASP A C 1
ATOM 1652 O O . ASP A 1 211 ? 6.174 -9.514 22.127 1.00 50.50 211 ASP A O 1
#

pLDDT: mean 74.61, std 15.07, range [28.53, 97.69]

Sequence (211 aa):
MSPIQQRLPELNDLATDNITENVLLVVHVHDFARETRLSTEKLMAGIQFLTQVDQTCPDVRQEFVLLSDILRLSLLVDSIDHPKPPAGTEGRVLGPFRVHEAPSVQNESQEADNRCVIRSDPTSSLWFEAIVPVPYPIPNDGPVGKLLCILGFDPLITALYIKDSLYENSDAVFGVKAVLVVQLEPVDDVQARTYGVKEGTKLLRYDFVLD

Mean predicted aligned error: 12.55 Å

InterPro domains:
  IPR007535 Catechol dioxygenase, N-terminal [PF04444] (25-86)
  IPR015889 Intradiol ring-cleavage dioxygenase, core [G3DSA:2.60.130.10] (10-110)
  IPR015889 Intradiol ring-cleavage dioxygenase, core [G3DSA:2.60.130.10] (111-211)
  IPR015889 Intradiol ring-cleavage dioxygenase, core [SSF49482] (15-211)
  IPR050770 Intradiol Ring-Cleavage Dioxygenase [PTHR33711] (25-109)

Foldseek 3Di:
DDPPPPPDPDPVVVCPPCVVVVVVVVVVVVVVCVVVVDDPVNVVVVVVLVVQLVVPCPDLDNSVVVLCLLVLVQVVVCCVVDPDDPPADDDDDPDSPDDPDADADEAADPPGPQTYDYDADPVRDGHYDDDDDDWDFDPLVGSSNVVLVVVVADGGDDDQAAPPDPCLPGYSSPRRDPLSHWYWDFQDPVRCVVSVHDTGPTDTDDDGDDD

Solvent-accessible surface area (backbone atoms only — not comparable to full-atom values): 13297 Å² total; per-residue (Å²): 131,81,89,76,79,66,74,77,71,57,75,72,62,64,46,73,84,38,51,69,59,54,51,51,50,54,50,53,55,52,48,52,39,61,75,68,59,65,44,71,68,59,50,51,51,52,51,53,47,55,52,46,29,59,74,56,39,61,102,87,42,60,38,64,59,52,43,32,35,60,71,40,48,48,51,52,51,48,48,67,78,55,69,70,59,100,77,42,58,85,84,76,72,76,65,93,81,69,64,94,81,49,52,76,43,64,67,74,50,80,87,54,82,93,47,64,41,74,67,60,46,99,84,71,48,73,58,70,77,80,79,85,86,70,94,54,75,63,82,51,88,46,60,59,27,50,50,38,56,76,73,72,46,47,72,39,76,82,69,80,36,55,62,91,41,98,49,62,92,43,35,42,50,66,57,74,46,81,91,47,50,37,66,74,40,65,31,45,73,65,53,14,65,73,72,75,47,61,64,60,41,80,36,80,79,82,87,84,43,81,131